Protein AF-A0AAN7BAQ5-F1 (afdb_monomer)

Secondary structure (DSSP, 8-state):
--HHHHHHHHHHHHHHHHHHHHTT-----HHHHTEE---SSHHHHHHTTEEEETTTTEEEEGGG--HHHHHHHHHSS---EESS--TTS-S-GGGBPPHHHHHHT--SEEEE-THHHHHHHHHHHHHHHHHHH-TT----TTTT-HHHHHHHHHHHHH-STT---EE-EEE-EESS--TTHHHHSEEEEETTEEEEGGG-

pLDDT: mean 82.86, std 16.16, range [43.41, 98.19]

Foldseek 3Di:
DPPVVVVVVVVVVVVVVVVVVVVPDDPCPCVNFQKQWQAQALVSNVVSCWFQQLLLQETDRPQQDDPVLSVVLPPPDDWWKFPDDDPVVPDDPVGTDDPVNSRSSHDFKIFTDQVSLLSSLVSLVVLVVCVVVPVSHFHFLCSVAVVNNVVNVCCVVPNRVPDTINGYKMAMGTPDPPPPSNFRRIFGNDPSDTDHPVND

Organism: NCBI:txid261697

InterPro domains:
  IPR053008 Phomopsin biosynthesis-associated protein [PTHR35896] (7-173)

Sequence (200 aa):
MGFTAIISFITASLIVYALTTATAKNPLSHARLGLEECGLSPGEARKNKCIFDPIIMGWVPGRCHDADLARDFMSRRNWTFHRTPDANMNSKTDHVMGIHDLLAGDWDFLYVEPQFYIHQCLYTWKKTWRAAVDAAVVVDGYLADEHHTNHCQMLISQGPEREKNLYMKYASCSWGKHGSAGRFGWYRVIKGERVYRLDV

Solvent-accessible surface area (backbone atoms only — not comparable to full-atom values): 11340 Å² total; per-residue (Å²): 131,67,69,70,56,53,53,53,54,52,51,52,52,51,50,51,52,50,54,59,58,65,68,73,70,69,77,80,51,54,81,82,52,48,52,41,55,19,72,74,44,58,68,44,13,50,74,54,49,23,41,73,39,83,63,79,35,26,33,27,25,48,78,36,51,58,65,67,60,48,51,52,62,58,67,76,51,92,82,68,41,22,73,53,89,59,94,70,82,75,80,66,77,91,40,51,55,49,70,69,58,56,70,57,54,80,62,66,55,35,23,55,60,48,67,53,59,49,51,34,40,52,48,50,52,51,51,52,53,43,34,75,79,32,86,83,45,44,75,28,14,48,72,56,10,58,68,52,50,52,50,37,52,47,32,70,75,73,50,43,89,84,64,61,71,50,54,43,35,33,20,21,29,57,77,52,80,66,89,49,14,67,63,68,7,33,30,32,66,56,97,78,36,82,43,34,70,83,78,108

Radius of gyration: 22.54 Å; Cα contacts (8 Å, |Δi|>4): 285; chains: 1; bounding box: 59×61×58 Å

Mean predicted aligned error: 10.69 Å

Structure (mmCIF, N/CA/C/O backbone):
data_AF-A0AAN7BAQ5-F1
#
_entry.id   AF-A0AAN7BAQ5-F1
#
loop_
_atom_site.group_PDB
_atom_site.id
_atom_site.type_symbol
_atom_site.label_atom_id
_atom_site.label_alt_id
_atom_site.label_comp_id
_atom_site.label_asym_id
_atom_site.label_entity_id
_atom_site.label_seq_id
_atom_site.pdbx_PDB_ins_code
_atom_site.Cartn_x
_atom_site.Cartn_y
_atom_site.Cartn_z
_atom_site.occupancy
_atom_site.B_iso_or_equiv
_atom_site.auth_seq_id
_atom_site.auth_comp_id
_atom_site.auth_asym_id
_atom_site.auth_atom_id
_atom_site.pdbx_PDB_model_num
ATOM 1 N N . MET A 1 1 ? -35.447 47.422 38.643 1.00 56.44 1 MET A N 1
ATOM 2 C CA . MET A 1 1 ? -35.701 45.983 38.393 1.00 56.44 1 MET A CA 1
ATOM 3 C C . MET A 1 1 ? -35.198 45.467 37.033 1.00 56.44 1 MET A C 1
ATOM 5 O O . MET A 1 1 ? -35.147 44.259 36.877 1.00 56.44 1 MET A O 1
ATOM 9 N N . GLY A 1 2 ? -34.778 46.307 36.068 1.00 54.56 2 GLY A N 1
ATOM 10 C CA . GLY A 1 2 ? -34.347 45.832 34.733 1.00 54.56 2 GLY A CA 1
ATOM 11 C C . GLY A 1 2 ? -32.874 45.410 34.580 1.00 54.56 2 GLY A C 1
ATOM 12 O O . GLY A 1 2 ? -32.568 44.578 33.735 1.00 54.56 2 GLY A O 1
ATOM 13 N N . PHE A 1 3 ? -31.953 45.930 35.400 1.00 54.06 3 PHE A N 1
ATOM 14 C CA . PHE A 1 3 ? -30.509 45.689 35.222 1.00 54.06 3 PHE A CA 1
ATOM 15 C C . PHE A 1 3 ? -30.044 44.286 35.645 1.00 54.06 3 PHE A C 1
ATOM 17 O O . PHE A 1 3 ? -29.149 43.722 35.023 1.00 54.06 3 PHE A O 1
ATOM 24 N N . THR A 1 4 ? -30.671 43.687 36.658 1.00 57.69 4 THR A N 1
ATOM 25 C CA . THR A 1 4 ? -30.318 42.342 37.146 1.00 57.69 4 THR A CA 1
ATOM 26 C C . THR A 1 4 ? -30.720 41.241 36.164 1.00 57.69 4 THR A C 1
ATOM 28 O O . THR A 1 4 ? -29.982 40.274 35.991 1.00 57.69 4 THR A O 1
ATOM 31 N N . ALA A 1 5 ? -31.845 41.410 35.463 1.00 57.38 5 ALA A N 1
ATOM 32 C CA . ALA A 1 5 ? -32.306 40.464 34.450 1.00 57.38 5 ALA A CA 1
ATOM 33 C C . ALA A 1 5 ? -31.371 40.431 33.227 1.00 57.38 5 ALA A C 1
ATOM 35 O O . ALA A 1 5 ? -31.006 39.355 32.763 1.00 57.38 5 ALA A O 1
ATOM 36 N N . ILE A 1 6 ? -30.915 41.597 32.751 1.00 60.78 6 ILE A N 1
ATOM 37 C CA . ILE A 1 6 ? -30.035 41.709 31.573 1.00 60.78 6 ILE A CA 1
ATOM 38 C C . ILE A 1 6 ? -28.672 41.051 31.830 1.00 60.78 6 ILE A C 1
ATOM 40 O O . ILE A 1 6 ? -28.177 40.309 30.982 1.00 60.78 6 ILE A O 1
ATOM 44 N N . ILE A 1 7 ? -28.094 41.248 33.021 1.00 62.84 7 ILE A N 1
ATOM 45 C CA . ILE A 1 7 ? -26.826 40.609 33.407 1.00 62.84 7 ILE A CA 1
ATOM 46 C C . ILE A 1 7 ? -26.971 39.080 33.418 1.00 62.84 7 ILE A C 1
ATOM 48 O O . ILE A 1 7 ? -26.079 38.383 32.942 1.00 62.84 7 ILE A O 1
ATOM 52 N N . SER A 1 8 ? -28.113 38.554 33.875 1.00 65.00 8 SER A N 1
ATOM 53 C CA . SER A 1 8 ? -28.361 37.108 33.909 1.00 65.00 8 SER A CA 1
ATOM 54 C C . SER A 1 8 ? -28.517 36.477 32.519 1.00 65.00 8 SER A C 1
ATOM 56 O O . SER A 1 8 ? -28.131 35.325 32.329 1.00 65.00 8 SER A O 1
ATOM 58 N N . PHE A 1 9 ? -29.061 37.203 31.538 1.00 64.50 9 PHE A N 1
ATOM 59 C CA . PHE A 1 9 ? -29.157 36.711 30.157 1.00 64.50 9 PHE A CA 1
ATOM 60 C C . PHE A 1 9 ? -27.800 36.712 29.443 1.00 64.50 9 PHE A C 1
ATOM 62 O O . PHE A 1 9 ? -27.507 35.794 28.672 1.00 64.50 9 PHE A O 1
ATOM 69 N N . ILE A 1 10 ? -26.950 37.705 2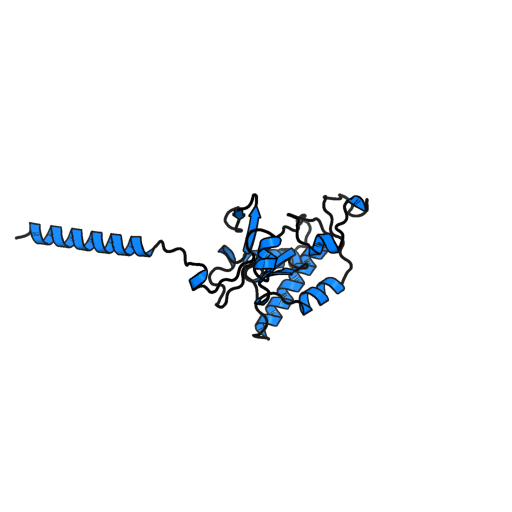9.720 1.00 70.31 10 ILE A N 1
ATOM 70 C CA . ILE A 1 10 ? -25.605 37.796 29.135 1.00 70.31 10 ILE A CA 1
ATOM 71 C C . ILE A 1 10 ? -24.702 36.691 29.693 1.00 70.31 10 ILE A C 1
ATOM 73 O O . ILE A 1 10 ? -24.013 36.022 28.923 1.00 70.31 10 ILE A O 1
ATOM 77 N N . THR A 1 11 ? -24.740 36.433 31.004 1.00 67.94 11 THR A N 1
ATOM 78 C CA . THR A 1 11 ? -23.951 35.349 31.609 1.00 67.94 11 THR A CA 1
ATOM 79 C C . THR A 1 11 ? -24.412 33.975 31.131 1.00 67.94 11 THR A C 1
ATOM 81 O O . THR A 1 11 ? -23.570 33.156 30.771 1.00 67.94 11 THR A O 1
ATOM 84 N N . ALA A 1 12 ? -25.723 33.733 31.020 1.00 68.94 12 ALA A N 1
ATOM 85 C CA . ALA A 1 12 ? -26.252 32.489 30.458 1.00 68.94 12 ALA A CA 1
ATOM 86 C C . ALA A 1 12 ? -25.813 32.276 28.996 1.00 68.94 12 ALA A C 1
ATOM 88 O O . ALA A 1 12 ? -25.393 31.180 28.630 1.00 68.94 12 ALA A O 1
ATOM 89 N N . SER A 1 13 ? -25.832 33.331 28.176 1.00 68.75 13 SER A N 1
ATOM 90 C CA . SER A 1 13 ? -25.423 33.261 26.765 1.00 68.75 13 SER A CA 1
ATOM 91 C C . SER A 1 13 ? -23.918 33.024 26.600 1.00 68.75 13 SER A C 1
ATOM 93 O O . SER A 1 13 ? -23.510 32.240 25.746 1.00 68.75 13 SER A O 1
ATOM 95 N N . LEU A 1 14 ? -23.088 33.640 27.449 1.00 68.12 14 LEU A N 1
ATOM 96 C CA . LEU A 1 14 ? -21.639 33.415 27.470 1.00 68.12 14 LEU A CA 1
ATOM 97 C C . LEU A 1 14 ? -21.280 32.004 27.951 1.00 68.12 14 LEU A C 1
ATOM 99 O O . LEU A 1 14 ? -20.361 31.399 27.407 1.00 68.12 14 LEU A O 1
ATOM 103 N N . ILE A 1 15 ? -22.021 31.452 28.917 1.00 67.75 15 ILE A N 1
ATOM 104 C CA . ILE A 1 15 ? -21.843 30.068 29.379 1.00 67.75 15 ILE A CA 1
ATOM 105 C C . ILE A 1 15 ? -22.234 29.081 28.274 1.00 67.75 15 ILE A C 1
ATOM 107 O O . ILE A 1 15 ? -21.484 28.146 28.006 1.00 67.75 15 ILE A O 1
ATOM 111 N N . VAL A 1 16 ? -23.353 29.305 27.577 1.00 65.19 16 VAL A N 1
ATOM 112 C CA . VAL A 1 16 ? -23.759 28.473 26.431 1.00 65.19 16 VAL A CA 1
ATOM 113 C C . VAL A 1 16 ? -22.736 28.568 25.295 1.00 65.19 16 VAL A C 1
ATOM 115 O O . VAL A 1 16 ? -22.355 27.538 24.751 1.00 65.19 16 VAL A O 1
ATOM 118 N N . TYR A 1 17 ? -22.224 29.763 24.982 1.00 68.25 17 TYR A N 1
ATOM 119 C CA . TYR A 1 17 ? -21.173 29.952 23.973 1.00 68.25 17 TYR A CA 1
ATOM 120 C C . TYR A 1 17 ? -19.840 29.289 24.368 1.00 68.25 17 TYR A C 1
ATOM 122 O O . TYR A 1 17 ? -19.162 28.675 23.542 1.00 68.25 17 TYR A O 1
ATOM 130 N N . ALA A 1 18 ? -19.461 29.349 25.646 1.00 63.41 18 ALA A N 1
ATOM 131 C CA . ALA A 1 18 ? -18.287 28.651 26.163 1.00 63.41 18 ALA A CA 1
ATOM 132 C C . ALA A 1 18 ? -18.466 27.123 26.111 1.00 63.41 18 ALA A C 1
ATOM 134 O O . ALA A 1 18 ? -17.534 26.409 25.754 1.00 63.41 18 ALA A O 1
ATOM 135 N N . LEU A 1 19 ? -19.668 26.607 26.388 1.00 59.25 19 LEU A N 1
ATOM 136 C CA . LEU A 1 19 ? -19.982 25.175 26.304 1.00 59.25 19 LEU A CA 1
ATOM 137 C C . LEU A 1 19 ? -20.035 24.667 24.850 1.00 59.25 19 LEU A C 1
ATOM 139 O O . LEU A 1 19 ? -19.563 23.562 24.569 1.00 59.25 19 LEU A O 1
ATOM 143 N N . THR A 1 20 ? -20.544 25.458 23.899 1.00 56.94 20 THR A N 1
ATOM 144 C CA . THR A 1 20 ? -20.553 25.094 22.468 1.00 56.94 20 THR A CA 1
ATOM 145 C C . THR A 1 20 ? -19.163 25.167 21.835 1.00 56.94 20 THR A C 1
ATOM 147 O O . THR A 1 20 ? -18.825 24.344 20.988 1.00 56.94 20 THR A O 1
ATOM 150 N N . THR A 1 21 ? -18.308 26.093 22.274 1.00 53.91 21 THR A N 1
ATOM 151 C CA . THR A 1 21 ? -16.915 26.176 21.799 1.00 53.91 21 THR A CA 1
ATOM 152 C C . THR A 1 21 ? -15.997 25.151 22.474 1.00 53.91 21 THR A C 1
ATOM 154 O O . THR A 1 21 ? -15.096 24.622 21.820 1.00 53.91 21 THR A O 1
ATOM 157 N N . ALA A 1 22 ? -16.257 24.786 23.736 1.00 55.84 22 ALA A N 1
ATOM 158 C CA . ALA A 1 22 ? -15.528 23.730 24.446 1.00 55.84 22 ALA A CA 1
ATOM 159 C C . ALA A 1 22 ? -15.836 22.315 23.919 1.00 55.84 22 ALA A C 1
ATOM 161 O O . ALA A 1 22 ? -15.011 21.413 24.052 1.00 55.84 22 ALA A O 1
ATOM 162 N N . THR A 1 23 ? -16.987 22.110 23.273 1.00 53.47 23 THR A N 1
ATOM 163 C CA . THR A 1 23 ? -17.365 20.819 22.666 1.00 53.47 23 THR A CA 1
ATOM 164 C C . THR A 1 23 ? -16.791 20.604 21.259 1.00 53.47 23 THR A C 1
ATOM 166 O O . THR A 1 23 ? -16.766 19.471 20.783 1.00 53.47 23 THR A O 1
ATOM 169 N N . ALA A 1 24 ? -16.239 21.639 20.615 1.00 56.31 24 ALA A N 1
ATOM 170 C CA . ALA A 1 24 ? -15.747 21.580 19.233 1.00 56.31 24 ALA A CA 1
ATOM 171 C C . ALA A 1 24 ? -14.250 21.223 19.074 1.00 56.31 24 ALA A C 1
ATOM 173 O O . ALA A 1 24 ? -13.723 21.278 17.964 1.00 56.31 24 ALA A O 1
ATOM 174 N N . LYS A 1 25 ? -13.534 20.859 20.149 1.00 49.19 25 LYS A N 1
ATOM 175 C CA . LYS A 1 25 ? -12.082 20.569 20.095 1.00 49.19 25 LYS A CA 1
ATOM 176 C C . LYS A 1 25 ? -11.650 19.309 20.845 1.00 49.19 25 LYS A C 1
ATOM 178 O O . LYS A 1 25 ? -10.581 19.285 21.443 1.00 49.19 25 LYS A O 1
ATOM 183 N N . ASN A 1 26 ? -12.438 18.239 20.783 1.00 46.16 26 ASN A N 1
ATOM 184 C CA . ASN A 1 26 ? -11.881 16.913 21.040 1.00 46.16 26 ASN A CA 1
ATOM 185 C C . ASN A 1 26 ? -11.496 16.286 19.698 1.00 46.16 26 ASN A C 1
ATOM 187 O O . ASN A 1 26 ? -12.394 15.816 18.993 1.00 46.16 26 ASN A O 1
ATOM 191 N N . PRO A 1 27 ? -10.204 16.266 19.308 1.00 49.91 27 PRO A N 1
ATOM 192 C CA . PRO A 1 27 ? -9.786 15.344 18.266 1.00 49.91 27 PRO A CA 1
ATOM 193 C C . PRO A 1 27 ? -10.201 13.953 18.747 1.00 49.91 27 PRO A C 1
ATOM 195 O O . PRO A 1 27 ? -9.826 13.535 19.843 1.00 49.91 27 PRO A O 1
ATOM 198 N N . LEU A 1 28 ? -11.075 13.288 17.988 1.00 53.03 28 LEU A N 1
ATOM 199 C CA . LEU A 1 28 ? -11.510 11.925 18.274 1.00 53.03 28 LEU A CA 1
ATOM 200 C C . LEU A 1 28 ? -10.256 11.088 18.538 1.00 53.03 28 LEU A C 1
ATOM 202 O O . LEU A 1 28 ? -9.437 10.901 17.641 1.00 53.03 28 LEU A O 1
ATOM 206 N N . SER A 1 29 ? -10.052 10.656 19.783 1.00 51.47 29 SER A N 1
ATOM 207 C CA . SER A 1 29 ? -8.859 9.890 20.120 1.00 51.47 29 SER A CA 1
ATOM 208 C C . SER A 1 29 ? -8.891 8.564 19.357 1.00 51.47 29 SER A C 1
ATOM 210 O O . SER A 1 29 ? -9.937 7.917 19.277 1.00 51.47 29 SER A O 1
ATOM 212 N N . HIS A 1 30 ? -7.746 8.141 18.816 1.00 52.72 30 HIS A N 1
ATOM 213 C CA . HIS A 1 30 ? -7.567 6.873 18.089 1.00 52.72 30 HIS A CA 1
ATOM 214 C C . HIS A 1 30 ? -8.158 5.666 18.856 1.00 52.72 30 HIS A C 1
ATOM 216 O O . HIS A 1 30 ? -8.710 4.743 18.258 1.00 52.72 30 HIS A O 1
ATOM 222 N N . ALA A 1 31 ? -8.145 5.732 20.194 1.00 49.50 31 ALA A N 1
ATOM 223 C CA . ALA A 1 31 ? -8.735 4.746 21.098 1.00 49.50 31 ALA A CA 1
ATOM 224 C C . ALA A 1 31 ? -10.273 4.643 21.023 1.00 49.50 31 ALA A C 1
ATOM 226 O O . ALA A 1 31 ? -10.813 3.558 21.212 1.00 49.50 31 ALA A O 1
ATOM 227 N N . ARG A 1 32 ? -10.997 5.735 20.732 1.00 49.50 32 ARG A N 1
ATOM 228 C CA . ARG A 1 32 ? -12.467 5.712 20.572 1.00 49.50 32 ARG A CA 1
ATOM 229 C C . ARG A 1 32 ? -12.921 5.177 19.213 1.00 49.50 32 ARG A C 1
ATOM 231 O O . ARG A 1 32 ? -14.070 4.768 19.095 1.00 49.50 32 ARG A O 1
ATOM 238 N N . LEU A 1 33 ? -12.044 5.181 18.208 1.00 57.53 33 LEU A N 1
ATOM 239 C CA . LEU A 1 33 ? -12.339 4.689 16.857 1.00 57.53 33 LEU A CA 1
ATOM 240 C C . LEU A 1 33 ? -11.935 3.224 16.645 1.00 57.53 33 LEU A C 1
ATOM 242 O O . LEU A 1 33 ? -12.259 2.659 15.603 1.00 57.53 33 LEU A O 1
ATOM 246 N N . GLY A 1 34 ? -11.232 2.607 17.604 1.00 67.06 34 GLY A N 1
ATOM 247 C CA . GLY A 1 34 ? -10.642 1.285 17.398 1.00 67.06 34 GLY A CA 1
ATOM 248 C C . GLY A 1 34 ? -9.725 1.292 16.171 1.00 67.06 34 GLY A C 1
ATOM 249 O O . GLY A 1 34 ? -9.885 0.472 15.271 1.00 67.06 34 GLY A O 1
ATOM 250 N N . LEU A 1 35 ? -8.835 2.281 16.079 1.00 81.69 35 LEU A N 1
ATOM 251 C CA . LEU A 1 35 ? -7.951 2.435 14.930 1.00 81.69 35 LEU A CA 1
ATOM 252 C C . LEU A 1 35 ? -6.607 1.758 15.208 1.00 81.69 35 LEU A C 1
ATOM 254 O O . LEU A 1 35 ? -5.884 2.160 16.118 1.00 81.69 35 LEU A O 1
ATOM 258 N N . GLU A 1 36 ? -6.280 0.726 14.435 1.00 91.12 36 GLU A N 1
ATOM 259 C CA . GLU A 1 36 ? -4.960 0.092 14.442 1.00 91.12 36 GLU A CA 1
ATOM 260 C C . GLU A 1 36 ? -4.025 0.816 13.472 1.00 91.12 36 GLU A C 1
ATOM 262 O O . GLU A 1 36 ? -4.434 1.171 12.365 1.00 91.12 36 GLU A O 1
ATOM 267 N N . GLU A 1 37 ? -2.766 1.005 13.865 1.00 92.56 37 GLU A N 1
ATOM 268 C CA . GLU A 1 37 ? -1.767 1.742 13.086 1.00 92.56 37 GLU A CA 1
ATOM 269 C C . GLU A 1 37 ? -0.378 1.104 13.176 1.00 92.56 37 GLU A C 1
ATOM 271 O O . GLU A 1 37 ? -0.024 0.444 14.157 1.00 92.56 37 GLU A O 1
ATOM 276 N N . CYS A 1 38 ? 0.450 1.386 12.173 1.00 95.81 38 CYS A N 1
ATOM 277 C CA . CYS A 1 38 ? 1.766 0.772 12.008 1.00 95.81 38 CYS A CA 1
ATOM 278 C C . CYS A 1 38 ? 2.941 1.607 12.537 1.00 95.81 38 CYS A C 1
ATOM 280 O O . CYS A 1 38 ? 4.090 1.249 12.313 1.00 95.81 38 CYS A O 1
ATOM 282 N N . GLY A 1 39 ? 2.681 2.703 13.254 1.00 95.19 39 GLY A N 1
ATOM 283 C CA . GLY A 1 39 ? 3.744 3.543 13.815 1.00 95.19 39 GLY A CA 1
ATOM 284 C C . GLY A 1 39 ? 4.481 4.372 12.759 1.00 95.19 39 GLY A C 1
ATOM 285 O O . GLY A 1 39 ? 3.913 4.705 11.719 1.00 95.19 39 GLY A O 1
ATOM 286 N N . LEU A 1 40 ? 5.717 4.763 13.056 1.00 96.12 40 LEU A N 1
ATOM 287 C CA . LEU A 1 40 ? 6.523 5.709 12.274 1.00 96.12 40 LEU A CA 1
ATOM 288 C C . LEU A 1 40 ? 7.747 5.072 11.609 1.00 96.12 40 LEU A C 1
ATOM 290 O O . LEU A 1 40 ? 8.535 5.764 10.974 1.00 96.12 40 LEU A O 1
ATOM 294 N N . SER A 1 41 ? 7.950 3.768 11.765 1.00 96.81 41 SER A N 1
ATOM 295 C CA . SER A 1 41 ? 9.088 3.075 11.165 1.00 96.81 41 SER A CA 1
ATOM 296 C C . SER A 1 41 ? 8.758 1.617 10.858 1.00 96.81 41 SER A C 1
ATOM 298 O O . SER A 1 41 ? 7.858 1.048 11.484 1.00 96.81 41 SER A O 1
ATOM 300 N N . PRO A 1 42 ? 9.532 0.952 9.982 1.00 97.19 42 PRO A N 1
ATOM 301 C CA . PRO A 1 42 ? 9.414 -0.489 9.766 1.00 97.19 42 PRO A CA 1
ATOM 302 C C . PRO A 1 42 ? 9.578 -1.305 11.058 1.00 97.19 42 PRO A C 1
ATOM 304 O O . PRO A 1 42 ? 8.987 -2.375 11.216 1.00 97.19 42 PRO A O 1
ATOM 307 N N . GLY A 1 43 ? 10.406 -0.837 11.997 1.00 97.81 43 GLY A N 1
ATOM 308 C CA . GLY A 1 43 ? 10.593 -1.483 13.299 1.00 97.81 43 GLY A CA 1
ATOM 309 C C . GLY A 1 43 ? 9.337 -1.404 14.169 1.00 97.81 43 GLY A C 1
ATOM 310 O O . GLY A 1 43 ? 8.892 -2.415 14.716 1.00 97.81 43 GLY A O 1
ATOM 311 N N . GLU A 1 44 ? 8.723 -0.221 14.247 1.00 97.81 44 GLU A N 1
ATOM 312 C CA . GLU A 1 44 ? 7.447 -0.031 14.944 1.00 97.81 44 GLU A CA 1
ATOM 313 C C . GLU A 1 44 ? 6.307 -0.800 14.277 1.00 97.81 44 GLU A C 1
ATOM 315 O O . GLU A 1 44 ? 5.516 -1.429 14.976 1.00 97.81 44 GLU A O 1
ATOM 320 N N . ALA A 1 45 ? 6.263 -0.835 12.945 1.00 97.88 45 ALA A N 1
ATOM 321 C CA . ALA A 1 45 ? 5.254 -1.572 12.197 1.00 97.88 45 ALA A CA 1
ATOM 322 C C . ALA A 1 45 ? 5.264 -3.059 12.562 1.00 97.88 45 ALA A C 1
ATOM 324 O O . ALA A 1 45 ? 4.225 -3.620 12.912 1.00 97.88 45 ALA A O 1
ATOM 325 N N . ARG A 1 46 ? 6.447 -3.687 12.593 1.00 97.50 46 ARG A N 1
ATOM 326 C CA . ARG A 1 46 ? 6.596 -5.081 13.043 1.00 97.50 46 ARG A CA 1
ATOM 327 C C . ARG A 1 46 ? 6.159 -5.264 14.495 1.00 97.50 46 ARG A C 1
ATOM 329 O O . ARG A 1 46 ? 5.430 -6.208 14.797 1.00 97.50 46 ARG A O 1
ATOM 336 N N . LYS A 1 47 ? 6.556 -4.353 15.392 1.00 97.81 47 LYS A N 1
ATOM 337 C CA . LYS A 1 47 ? 6.148 -4.378 16.809 1.00 97.81 47 LYS A CA 1
ATOM 338 C C . LYS A 1 47 ? 4.625 -4.283 16.967 1.00 97.81 47 LYS A C 1
ATOM 340 O O . LYS A 1 47 ? 4.057 -4.965 17.819 1.00 97.81 47 LYS A O 1
ATOM 345 N N . ASN A 1 48 ? 3.970 -3.505 16.110 1.00 96.50 48 ASN A N 1
ATOM 346 C CA . ASN A 1 48 ? 2.519 -3.329 16.068 1.00 96.50 48 ASN A CA 1
ATOM 347 C C . ASN A 1 48 ? 1.793 -4.424 15.267 1.00 96.50 48 ASN A C 1
ATOM 349 O O . ASN A 1 48 ? 0.594 -4.306 15.027 1.00 96.50 48 ASN A O 1
ATOM 353 N N . LYS A 1 49 ? 2.486 -5.509 14.888 1.00 96.94 49 LYS A N 1
ATOM 354 C CA . LYS A 1 49 ? 1.930 -6.639 14.121 1.00 96.94 49 LYS A CA 1
ATOM 355 C C . LYS A 1 49 ? 1.380 -6.228 12.751 1.00 96.94 49 LYS A C 1
ATOM 357 O O . LYS A 1 49 ? 0.432 -6.831 12.244 1.00 96.94 49 LYS A O 1
ATOM 362 N N . CYS A 1 50 ? 1.979 -5.208 12.149 1.00 97.81 50 CYS A N 1
ATOM 363 C CA . CYS A 1 50 ? 1.735 -4.880 10.759 1.00 97.81 50 CYS A CA 1
ATOM 364 C C . CYS A 1 50 ? 2.540 -5.779 9.827 1.00 97.81 50 CYS A C 1
ATOM 366 O O . CYS A 1 50 ? 3.653 -6.208 10.139 1.00 97.81 50 CYS A O 1
ATOM 368 N N . ILE A 1 51 ? 1.963 -6.021 8.657 1.00 97.81 51 ILE A N 1
ATOM 369 C CA . ILE A 1 51 ? 2.556 -6.768 7.560 1.00 97.81 51 ILE A CA 1
ATOM 370 C C . ILE A 1 51 ? 2.883 -5.783 6.443 1.00 97.81 51 ILE A C 1
ATOM 372 O O . ILE A 1 51 ? 2.091 -4.886 6.145 1.00 97.81 51 ILE A O 1
ATOM 376 N N . PHE A 1 52 ? 4.059 -5.937 5.843 1.00 97.81 52 PHE A N 1
ATOM 377 C CA . PHE A 1 52 ? 4.396 -5.215 4.629 1.00 97.81 52 PHE A CA 1
ATOM 378 C C . PHE A 1 52 ? 3.690 -5.875 3.439 1.00 97.81 52 PHE A C 1
ATOM 380 O O . PHE A 1 52 ? 3.904 -7.057 3.167 1.00 97.81 52 PHE A O 1
ATOM 387 N N . ASP A 1 53 ? 2.844 -5.117 2.747 1.00 97.31 53 ASP A N 1
ATOM 388 C CA . ASP A 1 53 ? 2.132 -5.556 1.550 1.00 97.31 53 ASP A CA 1
ATOM 389 C C . ASP A 1 53 ? 2.850 -4.997 0.304 1.00 97.31 53 ASP A C 1
ATOM 391 O O . ASP A 1 53 ? 2.814 -3.783 0.058 1.00 97.31 53 ASP A O 1
ATOM 395 N N . PRO A 1 54 ? 3.515 -5.860 -0.490 1.00 94.69 54 PRO A N 1
ATOM 396 C CA . PRO A 1 54 ? 4.298 -5.439 -1.644 1.00 94.69 54 PRO A CA 1
ATOM 397 C C . PRO A 1 54 ? 3.433 -5.013 -2.834 1.00 94.69 54 PRO A C 1
ATOM 399 O O . PRO A 1 54 ? 3.978 -4.498 -3.795 1.00 94.69 54 PRO A O 1
ATOM 402 N N . ILE A 1 55 ? 2.111 -5.198 -2.831 1.00 95.38 55 ILE A N 1
ATOM 403 C CA . ILE A 1 55 ? 1.281 -4.685 -3.928 1.00 95.38 55 ILE A CA 1
ATOM 404 C C . ILE A 1 55 ? 0.907 -3.228 -3.679 1.00 95.38 55 ILE A C 1
ATOM 406 O O . ILE A 1 55 ? 1.030 -2.400 -4.577 1.00 95.38 55 ILE A O 1
ATOM 410 N N . ILE A 1 56 ? 0.489 -2.887 -2.460 1.00 92.88 56 ILE A N 1
ATOM 411 C CA . ILE A 1 56 ? 0.154 -1.492 -2.118 1.00 92.88 56 ILE A CA 1
ATOM 412 C C . ILE A 1 56 ? 1.382 -0.663 -1.731 1.00 92.88 56 ILE A C 1
ATOM 414 O O . ILE A 1 56 ? 1.279 0.560 -1.581 1.00 92.88 56 ILE A O 1
ATOM 418 N N . MET A 1 57 ? 2.532 -1.322 -1.551 1.00 94.38 57 MET A N 1
ATOM 419 C CA . MET A 1 57 ? 3.797 -0.708 -1.158 1.00 94.38 57 MET A CA 1
ATOM 420 C C . MET A 1 57 ? 3.666 0.032 0.176 1.00 94.38 57 MET A C 1
ATOM 422 O O . MET A 1 57 ? 3.851 1.250 0.262 1.00 94.38 57 MET A O 1
ATOM 426 N N . GLY A 1 58 ? 3.272 -0.708 1.217 1.00 96.25 58 GLY A N 1
ATOM 427 C CA . GLY A 1 58 ? 3.032 -0.131 2.535 1.00 96.25 58 GLY A CA 1
ATOM 428 C C . GLY A 1 58 ? 2.845 -1.133 3.671 1.00 96.25 58 GLY A C 1
ATOM 429 O O . GLY A 1 58 ? 2.604 -2.321 3.460 1.00 96.25 58 GLY A O 1
ATOM 430 N N . TRP A 1 59 ? 2.946 -0.620 4.895 1.00 98.00 59 TRP A N 1
ATOM 431 C CA . TRP A 1 59 ? 2.678 -1.339 6.135 1.00 98.00 59 TRP A CA 1
ATOM 432 C C . TRP A 1 59 ? 1.186 -1.291 6.471 1.00 98.00 59 TRP A C 1
ATOM 434 O O . TRP A 1 59 ? 0.596 -0.210 6.549 1.00 98.00 59 TRP A O 1
ATOM 444 N N . VAL A 1 60 ? 0.588 -2.464 6.693 1.00 97.00 60 VAL A N 1
ATOM 445 C CA . VAL A 1 60 ? -0.846 -2.640 6.973 1.00 97.00 60 VAL A CA 1
ATOM 446 C C . VAL A 1 60 ? -1.026 -3.432 8.264 1.00 97.00 60 VAL A C 1
ATOM 448 O O . VAL A 1 60 ? -0.362 -4.459 8.423 1.00 97.00 60 VAL A O 1
ATOM 451 N N . PRO A 1 61 ? -1.931 -3.039 9.179 1.00 96.62 61 PRO A N 1
ATOM 452 C CA . PRO A 1 61 ? -2.270 -3.870 10.330 1.00 96.62 61 PRO A CA 1
ATOM 453 C C . PRO A 1 61 ? -2.727 -5.257 9.878 1.00 96.62 61 PRO A C 1
ATOM 455 O O . PRO A 1 61 ? -3.519 -5.369 8.940 1.00 96.62 61 PRO A O 1
ATOM 458 N N . GLY A 1 62 ? -2.244 -6.315 10.538 1.00 96.62 62 GLY A N 1
ATOM 459 C CA . GLY A 1 62 ? -2.441 -7.694 10.078 1.00 96.62 62 GLY A CA 1
ATOM 460 C C . GLY A 1 62 ? -3.902 -8.072 9.812 1.00 96.62 62 GLY A C 1
ATOM 461 O O . GLY A 1 62 ? -4.170 -8.801 8.863 1.00 96.62 62 GLY A O 1
ATOM 462 N N . ARG A 1 63 ? -4.858 -7.512 10.568 1.00 94.69 63 ARG A N 1
ATOM 463 C CA . ARG A 1 63 ? -6.299 -7.725 10.351 1.00 94.69 63 ARG A CA 1
ATOM 464 C C . ARG A 1 63 ? -6.792 -7.256 8.978 1.00 94.69 63 ARG A C 1
ATOM 466 O O . ARG A 1 63 ? -7.704 -7.859 8.427 1.00 94.69 63 ARG A O 1
ATOM 473 N N . CYS A 1 64 ? -6.217 -6.185 8.440 1.00 94.56 64 CYS A N 1
ATOM 474 C CA . CYS A 1 64 ? -6.584 -5.648 7.132 1.00 94.56 64 CYS A CA 1
ATOM 475 C C . CYS A 1 64 ? -5.702 -6.187 5.992 1.00 94.56 64 CYS A C 1
ATOM 477 O O . CYS A 1 64 ? -5.915 -5.812 4.839 1.00 94.56 64 CYS A O 1
ATOM 479 N N . HIS A 1 65 ? -4.693 -7.020 6.260 1.00 97.19 65 HIS A N 1
ATOM 480 C CA . HIS A 1 65 ? -3.832 -7.562 5.209 1.00 97.19 65 HIS A CA 1
ATOM 481 C C . HIS A 1 65 ? -4.438 -8.835 4.596 1.00 97.19 65 HIS A C 1
ATOM 483 O O . HIS A 1 65 ? -4.740 -9.790 5.305 1.00 97.19 65 HIS A O 1
ATOM 489 N N . ASP A 1 66 ? -4.581 -8.867 3.267 1.00 97.62 66 ASP A N 1
ATOM 490 C CA . ASP A 1 66 ? -5.066 -10.040 2.528 1.00 97.62 66 ASP A CA 1
ATOM 491 C C . ASP A 1 66 ? -3.873 -10.784 1.912 1.00 97.62 66 ASP A C 1
ATOM 493 O O . ASP A 1 66 ? -3.483 -10.548 0.767 1.00 97.62 66 ASP A O 1
ATOM 497 N N . ALA A 1 67 ? -3.253 -11.656 2.711 1.00 96.31 67 ALA A N 1
ATOM 498 C CA . ALA A 1 67 ? -2.014 -12.339 2.338 1.00 96.31 67 ALA A CA 1
ATOM 499 C C . ALA A 1 67 ? -2.170 -13.242 1.103 1.00 96.31 67 ALA A C 1
ATOM 501 O O . ALA A 1 67 ? -1.242 -13.356 0.299 1.00 96.31 67 ALA A O 1
ATOM 502 N N . ASP A 1 68 ? -3.333 -13.878 0.938 1.00 97.19 68 ASP A N 1
ATOM 503 C CA . ASP A 1 68 ? -3.610 -14.738 -0.213 1.00 97.19 68 ASP A CA 1
ATOM 504 C C . ASP A 1 68 ? -3.723 -13.923 -1.494 1.00 97.19 68 ASP A C 1
ATOM 506 O O . ASP A 1 68 ? -3.114 -14.278 -2.505 1.00 97.19 68 ASP A O 1
ATOM 510 N N . LEU A 1 69 ? -4.444 -12.800 -1.443 1.00 98.19 69 LEU A N 1
ATOM 511 C CA . LEU A 1 69 ? -4.571 -11.912 -2.589 1.00 98.19 69 LEU A CA 1
ATOM 512 C C . LEU A 1 69 ? -3.232 -11.258 -2.949 1.00 98.19 69 LEU A C 1
ATOM 514 O O . LEU A 1 69 ? -2.895 -11.178 -4.130 1.00 98.19 69 LEU A O 1
ATOM 518 N N . ALA A 1 70 ? -2.461 -10.810 -1.953 1.00 97.06 70 ALA A N 1
ATOM 519 C CA . ALA A 1 70 ? -1.161 -10.185 -2.185 1.00 97.06 70 ALA A CA 1
ATOM 520 C C . ALA A 1 70 ? -0.187 -11.176 -2.839 1.00 97.06 70 ALA A C 1
ATOM 522 O O . ALA A 1 70 ? 0.477 -10.842 -3.821 1.00 97.06 70 ALA A O 1
ATOM 523 N N . ARG A 1 71 ? -0.156 -12.423 -2.351 1.00 96.75 71 ARG A N 1
ATOM 524 C CA . ARG A 1 71 ? 0.643 -13.509 -2.932 1.00 96.75 71 ARG A CA 1
ATOM 525 C C . ARG A 1 71 ? 0.220 -13.839 -4.363 1.00 96.75 71 ARG A C 1
ATOM 527 O O . ARG A 1 71 ? 1.091 -13.938 -5.225 1.00 96.75 71 ARG A O 1
ATOM 534 N N . ASP A 1 72 ? -1.080 -13.978 -4.624 1.00 97.88 72 ASP A N 1
ATOM 535 C CA . ASP A 1 72 ? -1.601 -14.218 -5.976 1.00 97.88 72 ASP A CA 1
ATOM 536 C C . ASP A 1 72 ? -1.142 -13.111 -6.933 1.00 97.88 72 ASP A C 1
ATOM 538 O O . ASP A 1 72 ? -0.468 -13.378 -7.928 1.00 97.88 72 ASP A O 1
ATOM 542 N N . PHE A 1 73 ? -1.404 -11.849 -6.592 1.00 97.69 73 PHE A N 1
ATOM 543 C CA . PHE A 1 73 ? -1.042 -10.721 -7.445 1.00 97.69 73 PHE A CA 1
ATOM 544 C C . PHE A 1 73 ? 0.469 -10.589 -7.656 1.00 97.69 73 PHE A C 1
ATOM 546 O O . PHE A 1 73 ? 0.888 -10.308 -8.780 1.00 97.69 73 PHE A O 1
ATOM 553 N N . MET A 1 74 ? 1.295 -10.824 -6.635 1.00 95.19 74 MET A N 1
ATOM 554 C CA . MET A 1 74 ? 2.754 -10.803 -6.799 1.00 95.19 74 MET A CA 1
ATOM 555 C C . MET A 1 74 ? 3.266 -11.924 -7.709 1.00 95.19 74 MET A C 1
ATOM 557 O O . MET A 1 74 ? 4.298 -11.751 -8.345 1.00 95.19 74 MET A O 1
ATOM 561 N N . SER A 1 75 ? 2.556 -13.052 -7.803 1.00 96.00 75 SER A N 1
ATOM 562 C CA . SER A 1 75 ? 2.966 -14.197 -8.628 1.00 96.00 75 SER A CA 1
ATOM 563 C C . SER A 1 75 ? 2.583 -14.091 -10.108 1.00 96.00 75 SER A C 1
ATOM 565 O O . SER A 1 75 ? 3.132 -14.809 -10.939 1.00 96.00 75 SER A O 1
ATOM 567 N N . ARG A 1 76 ? 1.663 -13.184 -10.466 1.00 96.06 76 ARG A N 1
ATOM 568 C CA . ARG A 1 76 ? 1.169 -13.030 -11.848 1.00 96.06 76 ARG A CA 1
ATOM 569 C C . ARG A 1 76 ? 2.226 -12.510 -12.823 1.00 96.06 76 ARG A C 1
ATOM 571 O O . ARG A 1 76 ? 2.085 -12.712 -14.027 1.00 96.06 76 ARG A O 1
ATOM 578 N N . ARG A 1 77 ? 3.251 -11.809 -12.328 1.00 93.44 77 ARG A N 1
ATOM 579 C CA . ARG A 1 77 ? 4.341 -11.260 -13.141 1.00 93.44 77 ARG A CA 1
ATOM 580 C C . ARG A 1 77 ? 5.599 -11.052 -12.304 1.00 93.44 77 ARG A C 1
ATOM 582 O O . ARG A 1 77 ? 5.518 -10.692 -11.135 1.00 93.44 77 ARG A O 1
ATOM 589 N N . ASN A 1 78 ? 6.761 -11.204 -12.935 1.00 91.50 78 ASN A N 1
ATOM 590 C CA . ASN A 1 78 ? 8.041 -10.843 -12.336 1.00 91.50 78 ASN A CA 1
ATOM 591 C C . ASN A 1 78 ? 8.244 -9.326 -12.412 1.00 91.50 78 ASN A C 1
ATOM 593 O O . ASN A 1 78 ? 8.603 -8.797 -13.463 1.00 91.50 78 ASN A O 1
ATOM 597 N N . TRP A 1 79 ? 8.006 -8.642 -11.297 1.00 91.25 79 TRP A N 1
ATOM 598 C CA . TRP A 1 79 ? 8.233 -7.206 -11.165 1.00 91.25 79 TRP A CA 1
ATOM 599 C C . TRP A 1 79 ? 9.675 -6.914 -10.763 1.00 91.25 79 TRP A C 1
ATOM 601 O O . TRP A 1 79 ? 10.252 -7.612 -9.930 1.00 91.25 79 TRP A O 1
ATOM 611 N N . THR A 1 80 ? 10.245 -5.858 -11.337 1.00 90.38 80 THR A N 1
ATOM 612 C CA . THR A 1 80 ? 11.553 -5.329 -10.940 1.00 90.38 80 THR A CA 1
ATOM 613 C C . THR A 1 80 ? 11.356 -3.934 -10.373 1.00 90.38 80 THR A C 1
ATOM 615 O O . THR A 1 80 ? 10.713 -3.090 -10.996 1.00 90.38 80 THR A O 1
ATOM 618 N N . PHE A 1 81 ? 11.890 -3.707 -9.176 1.00 90.94 81 PHE A N 1
ATOM 619 C CA . PHE A 1 81 ? 11.856 -2.409 -8.512 1.00 90.94 81 PHE A CA 1
ATOM 620 C C . PHE A 1 81 ? 13.263 -1.826 -8.490 1.00 90.94 81 PHE A C 1
ATOM 622 O O . PHE A 1 81 ? 14.236 -2.565 -8.341 1.00 90.94 81 PHE A O 1
ATOM 629 N N . HIS A 1 82 ? 13.380 -0.510 -8.619 1.00 88.88 82 HIS A N 1
ATOM 630 C CA . HIS A 1 82 ? 14.666 0.176 -8.691 1.00 88.88 82 HIS A CA 1
ATOM 631 C C . HIS A 1 82 ? 14.767 1.258 -7.617 1.00 88.88 82 HIS A C 1
ATOM 633 O O . HIS A 1 82 ? 13.784 1.924 -7.294 1.00 88.88 82 HIS A O 1
ATOM 639 N N . ARG A 1 83 ? 15.973 1.453 -7.073 1.00 88.06 83 ARG A N 1
ATOM 640 C CA . ARG A 1 83 ? 16.270 2.526 -6.103 1.00 88.06 83 ARG A CA 1
ATOM 641 C C . ARG A 1 83 ? 16.469 3.892 -6.768 1.00 88.06 83 ARG A C 1
ATOM 643 O O . ARG A 1 83 ? 16.369 4.919 -6.107 1.00 88.06 83 ARG A O 1
ATOM 650 N N . THR A 1 84 ? 16.780 3.910 -8.060 1.00 80.56 84 THR A N 1
ATOM 651 C CA . THR A 1 84 ? 17.049 5.119 -8.847 1.00 80.56 84 THR A CA 1
ATOM 652 C C . THR A 1 84 ? 16.163 5.151 -10.094 1.00 80.56 84 THR A C 1
ATOM 654 O O . THR A 1 84 ? 15.750 4.090 -10.573 1.00 80.56 84 THR A O 1
ATOM 657 N N . PRO A 1 85 ? 15.860 6.347 -10.631 1.00 73.12 85 PRO A N 1
ATOM 658 C CA . PRO A 1 85 ? 15.147 6.461 -11.892 1.00 73.12 85 PRO A CA 1
ATOM 659 C C . PRO A 1 85 ? 16.086 6.018 -13.016 1.00 73.12 85 PRO A C 1
ATOM 661 O O . PRO A 1 85 ? 16.961 6.777 -13.427 1.00 73.12 85 PRO A O 1
ATOM 664 N N . ASP A 1 86 ? 15.938 4.791 -13.509 1.00 63.19 86 ASP A N 1
ATOM 665 C CA . ASP A 1 86 ? 16.592 4.393 -14.755 1.00 63.19 86 ASP A CA 1
ATOM 666 C C . ASP A 1 86 ? 15.726 4.877 -15.924 1.00 63.19 86 ASP A C 1
ATOM 668 O O . ASP A 1 86 ? 14.583 4.448 -16.082 1.00 63.19 86 ASP A O 1
ATOM 672 N N . ALA A 1 87 ? 16.274 5.779 -16.743 1.00 52.16 87 ALA A N 1
ATOM 673 C CA . ALA A 1 87 ? 15.611 6.304 -17.935 1.00 52.16 87 ALA A CA 1
ATOM 674 C C . ALA A 1 87 ? 15.251 5.205 -18.948 1.00 52.16 87 ALA A C 1
ATOM 676 O O . ALA A 1 87 ? 14.395 5.433 -19.798 1.00 52.16 87 ALA A O 1
ATOM 677 N N . ASN A 1 88 ? 15.877 4.027 -18.850 1.00 54.06 88 ASN A N 1
ATOM 678 C CA . ASN A 1 88 ? 15.632 2.919 -19.759 1.00 54.06 88 ASN A CA 1
ATOM 679 C C . ASN A 1 88 ? 15.117 1.644 -19.082 1.00 54.06 88 ASN A C 1
ATOM 681 O O . ASN A 1 88 ? 14.851 0.712 -19.822 1.00 54.06 88 ASN A O 1
ATOM 685 N N . MET A 1 89 ? 14.989 1.559 -17.746 1.00 55.78 89 MET A N 1
ATOM 686 C CA . MET A 1 89 ? 14.645 0.323 -16.988 1.00 55.78 89 MET A CA 1
ATOM 687 C C . MET A 1 89 ? 15.436 -0.945 -17.385 1.00 55.78 89 MET A C 1
ATOM 689 O O . MET A 1 89 ? 15.103 -2.057 -16.977 1.00 55.78 89 MET A O 1
ATOM 693 N N . ASN A 1 90 ? 16.511 -0.776 -18.156 1.00 51.56 90 ASN A N 1
ATOM 694 C CA . ASN A 1 90 ? 17.199 -1.827 -18.896 1.00 51.56 90 ASN A CA 1
ATOM 695 C C . ASN A 1 90 ? 18.683 -1.915 -18.510 1.00 51.56 90 ASN A C 1
ATOM 697 O O . ASN A 1 90 ? 19.418 -2.652 -19.169 1.00 51.56 90 ASN A O 1
ATOM 701 N N . SER A 1 91 ? 19.189 -1.166 -17.517 1.00 48.59 91 SER A N 1
ATOM 702 C CA . SER A 1 91 ? 20.636 -1.169 -17.270 1.00 48.59 91 SER A CA 1
ATOM 703 C C . SER A 1 91 ? 21.072 -0.968 -15.815 1.00 48.59 91 SER A C 1
ATOM 705 O O . SER A 1 91 ? 20.748 0.016 -15.159 1.00 48.59 91 SER A O 1
ATOM 707 N N . LYS A 1 92 ? 21.955 -1.891 -15.404 1.00 53.78 92 LYS A N 1
ATOM 708 C CA . LYS A 1 92 ? 22.727 -2.020 -14.153 1.00 53.78 92 LYS A CA 1
ATOM 709 C C . LYS A 1 92 ? 21.991 -2.668 -12.972 1.00 53.78 92 LYS A C 1
ATOM 711 O O . LYS A 1 92 ? 21.171 -2.065 -12.285 1.00 53.78 92 LYS A O 1
ATOM 716 N N . THR A 1 93 ? 22.397 -3.909 -12.696 1.00 56.62 93 THR A N 1
ATOM 717 C CA . THR A 1 93 ? 22.029 -4.741 -11.536 1.00 56.62 93 THR A CA 1
ATOM 718 C C . THR A 1 93 ? 22.165 -4.026 -10.192 1.00 56.62 93 THR A C 1
ATOM 720 O O . THR A 1 93 ? 21.380 -4.295 -9.289 1.00 56.62 93 THR A O 1
ATOM 723 N N . ASP A 1 94 ? 23.092 -3.074 -10.068 1.00 56.81 94 ASP A N 1
ATOM 724 C CA . ASP A 1 94 ? 23.399 -2.380 -8.807 1.00 56.81 94 ASP A CA 1
ATOM 725 C C . ASP A 1 94 ? 22.266 -1.457 -8.318 1.00 56.81 94 ASP A C 1
ATOM 727 O O . ASP A 1 94 ? 22.250 -1.032 -7.162 1.00 56.81 94 ASP A O 1
ATOM 731 N N . HIS A 1 95 ? 21.294 -1.149 -9.180 1.00 74.94 95 HIS A N 1
ATOM 732 C CA . HIS A 1 95 ? 20.144 -0.309 -8.838 1.00 74.94 95 HIS A CA 1
ATOM 733 C C . HIS A 1 95 ? 18.852 -1.099 -8.616 1.00 74.94 95 HIS A C 1
ATOM 735 O O . HIS A 1 95 ? 17.858 -0.518 -8.171 1.00 74.94 95 HIS A O 1
ATOM 741 N N . VAL A 1 96 ? 18.867 -2.408 -8.882 1.00 87.12 96 VAL A N 1
ATOM 742 C CA . VAL A 1 96 ? 17.717 -3.290 -8.674 1.00 87.12 96 VAL A CA 1
ATOM 743 C C . VAL A 1 96 ? 17.539 -3.569 -7.182 1.00 87.12 96 VAL A C 1
ATOM 745 O O . VAL A 1 96 ? 18.484 -3.844 -6.442 1.00 87.12 96 VAL A O 1
ATOM 748 N N . MET A 1 97 ? 16.298 -3.481 -6.724 1.00 89.94 97 MET A N 1
ATOM 749 C CA . MET A 1 97 ? 15.887 -3.842 -5.379 1.00 89.94 97 MET A CA 1
ATOM 750 C C . MET A 1 97 ? 15.831 -5.366 -5.255 1.00 89.94 97 MET A C 1
ATOM 752 O O . MET A 1 97 ? 15.017 -6.022 -5.905 1.00 89.94 97 MET A O 1
ATOM 756 N N . GLY A 1 98 ? 16.675 -5.934 -4.392 1.00 91.56 98 GLY A N 1
ATOM 757 C CA . GLY A 1 98 ? 16.583 -7.346 -4.037 1.00 91.56 98 GLY A CA 1
ATOM 758 C C . GLY A 1 98 ? 15.286 -7.640 -3.280 1.00 91.56 98 GLY A C 1
ATOM 759 O O . GLY A 1 98 ? 14.797 -6.802 -2.525 1.00 91.56 98 GLY A O 1
ATOM 760 N N . ILE A 1 99 ? 14.738 -8.847 -3.438 1.00 90.81 99 ILE A N 1
ATOM 761 C CA . ILE A 1 99 ? 13.467 -9.229 -2.800 1.00 90.81 99 ILE A CA 1
ATOM 762 C C . ILE A 1 99 ? 13.509 -9.110 -1.268 1.00 90.81 99 ILE A C 1
ATOM 764 O O . ILE A 1 99 ? 12.533 -8.680 -0.660 1.00 90.81 99 ILE A O 1
ATOM 768 N N . HIS A 1 100 ? 14.644 -9.430 -0.639 1.00 94.12 100 HIS A N 1
ATOM 769 C CA . HIS A 1 100 ? 14.809 -9.281 0.809 1.00 94.12 100 HIS A CA 1
ATOM 770 C C . HIS A 1 100 ? 14.742 -7.814 1.250 1.00 94.12 100 HIS A C 1
ATOM 772 O O . HIS A 1 100 ? 14.051 -7.517 2.220 1.00 94.12 100 HIS A O 1
ATOM 778 N N . ASP A 1 101 ? 15.381 -6.903 0.513 1.00 93.94 101 ASP A N 1
ATOM 779 C CA . ASP A 1 101 ? 15.353 -5.463 0.802 1.00 93.94 101 ASP A CA 1
ATOM 780 C C . ASP A 1 101 ? 13.966 -4.864 0.540 1.00 93.94 101 ASP A C 1
ATOM 782 O O . ASP A 1 101 ? 13.475 -4.052 1.326 1.00 93.94 101 ASP A O 1
ATOM 786 N N . LEU A 1 102 ? 13.300 -5.311 -0.533 1.00 93.69 102 LEU A N 1
ATOM 787 C CA . LEU A 1 102 ? 11.930 -4.911 -0.846 1.00 93.69 102 LEU A CA 1
ATOM 788 C C . LEU A 1 102 ? 11.006 -5.233 0.330 1.00 93.69 102 LEU A C 1
ATOM 790 O O . LEU A 1 102 ? 10.322 -4.347 0.838 1.00 93.69 102 LEU A O 1
ATOM 794 N N . LEU A 1 103 ? 11.022 -6.496 0.769 1.00 94.38 103 LEU A N 1
ATOM 795 C CA . LEU A 1 103 ? 10.166 -7.010 1.838 1.00 94.38 103 LEU A CA 1
ATOM 796 C C . LEU A 1 103 ? 10.594 -6.539 3.233 1.00 94.38 103 LEU A C 1
ATOM 798 O O . LEU A 1 103 ? 9.786 -6.564 4.162 1.00 94.38 103 LEU A O 1
ATOM 802 N N . ALA A 1 104 ? 11.839 -6.084 3.398 1.00 95.31 104 ALA A N 1
ATOM 803 C CA . ALA A 1 104 ? 12.257 -5.390 4.608 1.00 95.31 104 ALA A CA 1
ATOM 804 C C . ALA A 1 104 ? 11.517 -4.053 4.778 1.00 95.31 104 ALA A C 1
ATOM 806 O O . ALA A 1 104 ? 11.376 -3.592 5.914 1.00 95.31 104 ALA A O 1
ATOM 807 N N . GLY A 1 105 ? 11.026 -3.459 3.683 1.00 94.62 105 GLY A N 1
ATOM 808 C CA . GLY A 1 105 ? 10.225 -2.237 3.708 1.00 94.62 105 GLY A CA 1
ATOM 809 C C . GLY A 1 105 ? 10.956 -1.046 4.328 1.00 94.62 105 GLY A C 1
ATOM 810 O O . GLY A 1 105 ? 10.305 -0.178 4.901 1.00 94.62 105 GLY A O 1
ATOM 811 N N . ASP A 1 106 ? 12.292 -1.045 4.281 1.00 94.31 106 ASP A N 1
ATOM 812 C CA . ASP A 1 106 ? 13.163 -0.006 4.841 1.00 94.31 106 ASP A CA 1
ATOM 813 C C . ASP A 1 106 ? 13.697 0.901 3.725 1.00 94.31 106 ASP A C 1
ATOM 815 O O . ASP A 1 106 ? 14.871 0.888 3.358 1.00 94.31 106 ASP A O 1
ATOM 819 N N . TRP A 1 107 ? 12.763 1.603 3.087 1.00 92.94 107 TRP A N 1
ATOM 820 C CA . TRP A 1 107 ? 12.995 2.514 1.971 1.00 92.94 107 TRP A CA 1
ATOM 821 C C . TRP A 1 107 ? 11.828 3.505 1.870 1.00 92.94 107 TRP A C 1
ATOM 823 O O . TRP A 1 107 ? 10.701 3.192 2.257 1.00 92.94 107 TRP A O 1
ATOM 833 N N . ASP A 1 108 ? 12.083 4.699 1.331 1.00 90.19 108 ASP A N 1
ATOM 834 C CA . ASP A 1 108 ? 11.069 5.764 1.249 1.00 90.19 108 ASP A CA 1
ATOM 835 C C . ASP A 1 108 ? 10.246 5.709 -0.040 1.00 90.19 108 ASP A C 1
ATOM 837 O O . ASP A 1 108 ? 9.034 5.957 -0.038 1.00 90.19 108 ASP A O 1
ATOM 841 N N . PHE A 1 109 ? 10.910 5.419 -1.159 1.00 91.38 109 PHE A N 1
ATOM 842 C CA . PHE A 1 109 ? 10.274 5.235 -2.453 1.00 91.38 109 PHE A CA 1
ATOM 843 C C . PHE A 1 109 ? 11.103 4.346 -3.375 1.00 91.38 109 PHE A C 1
ATOM 845 O O . PHE A 1 109 ? 12.316 4.221 -3.215 1.00 91.38 109 PHE A O 1
ATOM 852 N N . LEU A 1 110 ? 10.429 3.764 -4.361 1.00 92.25 110 LEU A N 1
ATOM 853 C CA . LEU A 1 110 ? 11.024 2.959 -5.422 1.00 92.25 110 LEU A CA 1
ATOM 854 C C . LEU A 1 110 ? 10.467 3.369 -6.785 1.00 92.25 110 LEU A C 1
ATOM 856 O O . LEU A 1 110 ? 9.415 3.999 -6.882 1.00 92.25 110 LEU A O 1
ATOM 860 N N . TYR A 1 111 ? 11.167 2.963 -7.835 1.00 89.25 111 TYR A N 1
ATOM 861 C CA . TYR A 1 111 ? 10.732 3.083 -9.221 1.00 89.25 111 TYR A CA 1
ATOM 862 C C . TYR A 1 111 ? 10.308 1.714 -9.741 1.00 89.25 111 TYR A C 1
ATOM 864 O O . TYR A 1 111 ? 10.927 0.699 -9.415 1.00 89.25 111 TYR A O 1
ATOM 872 N N . VAL A 1 112 ? 9.265 1.685 -10.562 1.00 88.31 112 VAL A N 1
ATOM 873 C CA . VAL A 1 112 ? 8.725 0.463 -11.163 1.00 88.31 112 VAL A CA 1
ATOM 874 C C . VAL A 1 112 ? 8.184 0.773 -12.547 1.00 88.31 112 VAL A C 1
ATOM 876 O O . VAL A 1 112 ? 7.839 1.918 -12.841 1.00 88.31 112 VAL A O 1
ATOM 879 N N . GLU A 1 113 ? 8.089 -0.244 -13.396 1.00 86.75 113 GLU A N 1
ATOM 880 C CA . GLU A 1 113 ? 7.446 -0.095 -14.694 1.00 86.75 113 GLU A CA 1
ATOM 881 C C . GLU A 1 113 ? 5.983 0.378 -14.569 1.00 86.75 113 GLU A C 1
ATOM 883 O O . GLU A 1 113 ? 5.270 -0.043 -13.650 1.00 86.75 113 GLU A O 1
ATOM 888 N N . PRO A 1 114 ? 5.484 1.196 -15.515 1.00 88.38 114 PRO A N 1
ATOM 889 C CA . PRO A 1 114 ? 4.164 1.814 -15.392 1.00 88.38 114 PRO A CA 1
ATOM 890 C C . PRO A 1 114 ? 3.007 0.811 -15.212 1.00 88.38 114 PRO A C 1
ATOM 892 O O . PRO A 1 114 ? 2.012 1.098 -14.547 1.00 88.38 114 PRO A O 1
ATOM 895 N N . GLN A 1 115 ? 3.145 -0.403 -15.751 1.00 90.12 115 GLN A N 1
ATOM 896 C CA . GLN A 1 115 ? 2.140 -1.465 -15.635 1.00 90.12 115 GLN A CA 1
ATOM 897 C C . GLN A 1 115 ? 1.883 -1.913 -14.188 1.00 90.12 115 GLN A C 1
ATOM 899 O O . GLN A 1 115 ? 0.796 -2.407 -13.884 1.00 90.12 115 GLN A O 1
ATOM 904 N N . PHE A 1 116 ? 2.840 -1.719 -13.277 1.00 93.06 116 PHE A N 1
ATOM 905 C CA . PHE A 1 116 ? 2.650 -2.067 -11.872 1.00 93.06 116 PHE A CA 1
ATOM 906 C C . PHE A 1 116 ? 1.572 -1.205 -11.202 1.00 93.06 116 PHE A C 1
ATOM 908 O O . PHE A 1 116 ? 0.815 -1.706 -10.375 1.00 93.06 116 PHE A O 1
ATOM 915 N N . TYR A 1 117 ? 1.427 0.064 -11.592 1.00 93.44 117 TYR A N 1
ATOM 916 C CA . TYR A 1 117 ? 0.397 0.944 -11.030 1.00 93.44 117 TYR A CA 1
ATOM 917 C C . TYR A 1 117 ? -1.018 0.465 -11.381 1.00 93.44 117 TYR A C 1
ATOM 919 O O . TYR A 1 117 ? -1.902 0.436 -10.525 1.00 93.44 117 TYR A O 1
ATOM 927 N N . ILE A 1 118 ? -1.223 -0.002 -12.617 1.00 94.19 118 ILE A N 1
ATOM 928 C CA . ILE A 1 118 ? -2.488 -0.629 -13.028 1.00 94.19 118 ILE A CA 1
ATOM 929 C C . ILE A 1 118 ? -2.713 -1.927 -12.253 1.00 94.19 118 ILE A C 1
ATOM 931 O O . ILE A 1 118 ? -3.813 -2.174 -11.763 1.00 94.19 118 ILE A O 1
ATOM 935 N N . HIS A 1 119 ? -1.662 -2.730 -12.076 1.00 95.50 119 HIS A N 1
ATOM 936 C CA . HIS A 1 119 ? -1.714 -3.967 -11.299 1.00 95.50 119 HIS A CA 1
ATOM 937 C C . HIS A 1 119 ? -2.124 -3.735 -9.837 1.00 95.50 119 HIS A C 1
ATOM 939 O O . HIS A 1 119 ? -3.004 -4.433 -9.329 1.00 95.50 119 HIS A O 1
ATOM 945 N N . GLN A 1 120 ? -1.572 -2.706 -9.187 1.00 95.25 120 GLN A N 1
ATOM 946 C CA . GLN A 1 120 ? -1.972 -2.269 -7.847 1.00 95.25 120 GLN A CA 1
ATOM 947 C C . GLN A 1 120 ? -3.453 -1.853 -7.808 1.00 95.25 120 GLN A C 1
ATOM 949 O O . GLN A 1 120 ? -4.174 -2.218 -6.879 1.00 95.25 120 GLN A O 1
ATOM 954 N N . CYS A 1 121 ? -3.942 -1.139 -8.823 1.00 95.94 121 CYS A N 1
ATOM 955 C CA . CYS A 1 121 ? -5.349 -0.743 -8.895 1.00 95.94 121 CYS A CA 1
ATOM 956 C C . CYS A 1 121 ? -6.307 -1.923 -9.119 1.00 95.94 121 CYS A C 1
ATOM 958 O O . CYS A 1 121 ? -7.409 -1.952 -8.573 1.00 95.94 121 CYS A O 1
ATOM 960 N N . LEU A 1 122 ? -5.888 -2.944 -9.867 1.00 97.38 122 LEU A N 1
ATOM 961 C CA . LEU A 1 122 ? -6.662 -4.180 -10.002 1.00 97.38 122 LEU A CA 1
ATOM 962 C C . LEU A 1 122 ? -6.686 -4.983 -8.693 1.00 97.38 122 LEU A C 1
ATOM 964 O O . LEU A 1 122 ? -7.711 -5.586 -8.363 1.00 97.38 122 LEU A O 1
ATOM 968 N N . TYR A 1 123 ? -5.591 -4.966 -7.926 1.00 97.62 123 TYR A N 1
ATOM 969 C CA . TYR A 1 123 ? -5.532 -5.567 -6.590 1.00 97.62 123 TYR A CA 1
ATOM 970 C C . TYR A 1 123 ? -6.508 -4.888 -5.633 1.00 97.62 123 TYR A C 1
ATOM 972 O O . TYR A 1 123 ? -7.298 -5.564 -4.973 1.00 97.62 123 TYR A O 1
ATOM 980 N N . THR A 1 124 ? -6.506 -3.554 -5.595 1.00 95.25 124 THR A N 1
ATOM 981 C CA . THR A 1 124 ? -7.373 -2.785 -4.694 1.00 95.25 124 THR A CA 1
ATOM 982 C C . THR A 1 124 ? -8.844 -2.986 -5.048 1.00 95.25 124 THR A C 1
ATOM 984 O O . THR A 1 124 ? -9.654 -3.241 -4.158 1.00 95.25 124 THR A O 1
ATOM 987 N N . TRP A 1 125 ? -9.185 -3.005 -6.341 1.00 96.50 125 TRP A N 1
ATOM 988 C CA . TRP A 1 125 ? -10.527 -3.361 -6.804 1.00 96.50 125 TRP A CA 1
ATOM 989 C C . TRP A 1 125 ? -10.935 -4.774 -6.364 1.00 96.50 125 TRP A C 1
ATOM 991 O O . TRP A 1 125 ? -12.019 -4.965 -5.803 1.00 96.50 125 TRP A O 1
ATOM 1001 N N . LYS A 1 126 ? -10.060 -5.773 -6.553 1.00 97.94 126 LYS A N 1
ATOM 1002 C CA . LYS A 1 126 ? -10.361 -7.163 -6.180 1.00 97.94 126 LYS A CA 1
ATOM 1003 C C . LYS A 1 126 ? -10.518 -7.334 -4.667 1.00 97.94 126 LYS A C 1
ATOM 1005 O O . LYS A 1 126 ? -11.412 -8.073 -4.249 1.00 97.94 126 LYS A O 1
ATOM 1010 N N . LYS A 1 127 ? -9.701 -6.655 -3.856 1.00 97.19 127 LYS A N 1
ATOM 1011 C CA . LYS A 1 127 ? -9.809 -6.658 -2.388 1.00 97.19 127 LYS A CA 1
ATOM 1012 C C . LYS A 1 127 ? -11.115 -6.018 -1.921 1.00 97.19 127 LYS A C 1
ATOM 1014 O O . LYS A 1 127 ? -11.794 -6.590 -1.075 1.00 97.19 127 LYS A O 1
ATOM 1019 N N . THR A 1 128 ? -11.517 -4.899 -2.525 1.00 94.38 128 THR A N 1
ATOM 1020 C CA . THR A 1 128 ? -12.810 -4.255 -2.242 1.00 94.38 128 THR A CA 1
ATOM 1021 C C . THR A 1 128 ? -13.983 -5.175 -2.572 1.00 94.38 128 THR A C 1
ATOM 1023 O O . THR A 1 128 ? -14.902 -5.305 -1.768 1.00 94.38 128 THR A O 1
ATOM 1026 N N . TRP A 1 129 ? -13.943 -5.875 -3.712 1.00 96.81 129 TRP A N 1
ATOM 1027 C CA . TRP A 1 129 ? -14.964 -6.876 -4.033 1.00 96.81 129 TRP A CA 1
ATOM 1028 C C . TRP A 1 129 ? -14.982 -8.031 -3.021 1.00 96.81 129 TRP A C 1
ATOM 1030 O O . TRP A 1 129 ? -16.059 -8.420 -2.581 1.00 96.81 129 TRP A O 1
ATOM 1040 N N . ARG A 1 130 ? -13.814 -8.552 -2.608 1.00 97.25 130 ARG A N 1
ATOM 1041 C CA . ARG A 1 130 ? -13.718 -9.603 -1.575 1.00 97.25 130 ARG A CA 1
ATOM 1042 C C . ARG A 1 130 ? -14.350 -9.148 -0.259 1.00 97.25 130 ARG A C 1
ATOM 1044 O O . ARG A 1 130 ? -15.192 -9.863 0.261 1.00 97.25 130 ARG A O 1
ATOM 1051 N N . ALA A 1 131 ? -14.044 -7.939 0.205 1.00 94.00 131 ALA A N 1
ATOM 1052 C CA . ALA A 1 131 ? -14.655 -7.359 1.404 1.00 94.00 131 ALA A CA 1
ATOM 1053 C C . ALA A 1 131 ? -16.178 -7.160 1.292 1.00 94.00 131 ALA A C 1
ATOM 1055 O O . ALA A 1 131 ? -16.884 -7.178 2.297 1.00 94.00 131 ALA A O 1
ATOM 1056 N N . ALA A 1 132 ? -16.703 -6.968 0.078 1.00 94.31 132 ALA A N 1
ATOM 1057 C CA . ALA A 1 132 ? -18.140 -6.833 -0.145 1.00 94.31 132 ALA A CA 1
ATOM 1058 C C . ALA A 1 132 ? -18.898 -8.169 -0.035 1.00 94.31 132 ALA A C 1
ATOM 1060 O O . ALA A 1 132 ? -20.097 -8.159 0.241 1.00 94.31 132 ALA A O 1
ATOM 1061 N N . VAL A 1 133 ? -18.225 -9.302 -0.266 1.00 97.00 133 VAL A N 1
ATOM 1062 C CA . VAL A 1 133 ? -18.845 -10.643 -0.271 1.00 97.00 133 VAL A CA 1
ATOM 1063 C C . VAL A 1 133 ? -18.396 -11.532 0.89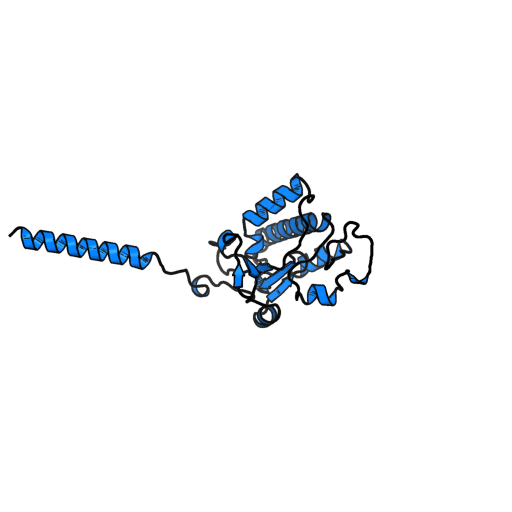0 1.00 97.00 133 VAL A C 1
ATOM 1065 O O . VAL A 1 133 ? -19.053 -12.530 1.174 1.00 97.00 133 VAL A O 1
ATOM 1068 N N . ASP A 1 134 ? -17.305 -11.176 1.564 1.00 95.12 134 ASP A N 1
ATOM 1069 C CA . ASP A 1 134 ? -16.738 -11.885 2.704 1.00 95.12 134 ASP A CA 1
ATOM 1070 C C . ASP A 1 134 ? -16.449 -10.896 3.840 1.00 95.12 134 ASP A C 1
ATOM 1072 O O . ASP A 1 134 ? -15.538 -10.071 3.761 1.00 95.12 134 ASP A O 1
ATOM 1076 N N . ALA A 1 135 ? -17.220 -11.008 4.924 1.00 89.62 135 ALA A N 1
ATOM 1077 C CA . ALA A 1 135 ? -17.091 -10.154 6.101 1.00 89.62 135 ALA A CA 1
ATOM 1078 C C . ALA A 1 135 ? -15.769 -10.356 6.868 1.00 89.62 135 ALA A C 1
ATOM 1080 O O . ALA A 1 135 ? -15.435 -9.528 7.717 1.00 89.62 135 ALA A O 1
ATOM 1081 N N . ALA A 1 136 ? -15.021 -11.433 6.597 1.00 91.25 136 ALA A N 1
ATOM 1082 C CA . ALA A 1 136 ? -13.690 -11.639 7.160 1.00 91.25 136 ALA A CA 1
ATOM 1083 C C . ALA A 1 136 ? -12.624 -10.762 6.480 1.00 91.25 136 ALA A C 1
ATOM 1085 O O . ALA A 1 136 ? -11.581 -10.495 7.079 1.00 91.25 136 ALA A O 1
ATOM 1086 N N . VAL A 1 137 ? -12.874 -10.289 5.253 1.00 93.94 137 VAL A N 1
ATOM 1087 C CA . VAL A 1 137 ? -11.944 -9.425 4.522 1.00 93.94 137 VAL A CA 1
ATOM 1088 C C . VAL A 1 137 ? -12.212 -7.968 4.880 1.00 93.94 137 VAL A C 1
ATOM 1090 O O . VAL A 1 137 ? -13.278 -7.419 4.612 1.00 93.94 137 VAL A O 1
ATOM 1093 N N . VAL A 1 138 ? -11.205 -7.314 5.459 1.00 92.44 138 VAL A N 1
ATOM 1094 C CA . VAL A 1 138 ? -11.290 -5.911 5.871 1.00 92.44 138 VAL A CA 1
ATOM 1095 C C . VAL A 1 138 ? -10.472 -5.033 4.928 1.00 92.44 138 VAL A C 1
ATOM 1097 O O . VAL A 1 138 ? -9.310 -5.311 4.627 1.00 92.44 138 VAL A O 1
ATOM 1100 N N . VAL A 1 139 ? -11.081 -3.943 4.467 1.00 91.88 139 VAL A N 1
ATOM 1101 C CA . VAL A 1 139 ? -10.402 -2.898 3.691 1.00 91.88 139 VAL A CA 1
ATOM 1102 C C . VAL A 1 139 ? -9.628 -1.998 4.654 1.00 91.88 139 VAL A C 1
ATOM 1104 O O . VAL A 1 139 ? -10.180 -1.572 5.662 1.00 91.88 139 VAL A O 1
ATOM 1107 N N . ASP A 1 140 ? -8.361 -1.706 4.371 1.00 92.94 140 ASP A N 1
ATOM 1108 C CA . ASP A 1 140 ? -7.563 -0.735 5.129 1.00 92.94 140 ASP A CA 1
ATOM 1109 C C . ASP A 1 140 ? -7.901 0.715 4.740 1.00 92.94 140 ASP A C 1
ATOM 1111 O O . ASP A 1 140 ? -8.594 0.984 3.758 1.00 92.94 140 ASP A O 1
ATOM 1115 N N . GLY A 1 141 ? -7.415 1.676 5.520 1.00 91.00 141 GLY A N 1
ATOM 1116 C CA . GLY A 1 141 ? -7.701 3.086 5.298 1.00 91.00 141 GLY A CA 1
ATOM 1117 C C . GLY A 1 141 ? -7.058 3.679 4.036 1.00 91.00 141 GLY A C 1
ATOM 1118 O O . GLY A 1 141 ? -7.533 4.715 3.579 1.00 91.00 141 GLY A O 1
ATOM 1119 N N . TYR A 1 142 ? -6.043 3.039 3.436 1.00 91.56 142 TYR A N 1
ATOM 1120 C CA . TYR A 1 142 ? -5.502 3.463 2.138 1.00 91.56 142 TYR A CA 1
ATOM 1121 C C . TYR A 1 142 ? -6.454 3.091 1.002 1.00 91.56 142 TYR A C 1
ATOM 1123 O O . TYR A 1 142 ? -6.796 3.932 0.174 1.00 91.56 142 TYR A O 1
ATOM 1131 N N . LEU A 1 143 ? -6.948 1.852 0.991 1.00 91.25 143 LEU A N 1
ATOM 1132 C CA . LEU A 1 143 ? -7.930 1.413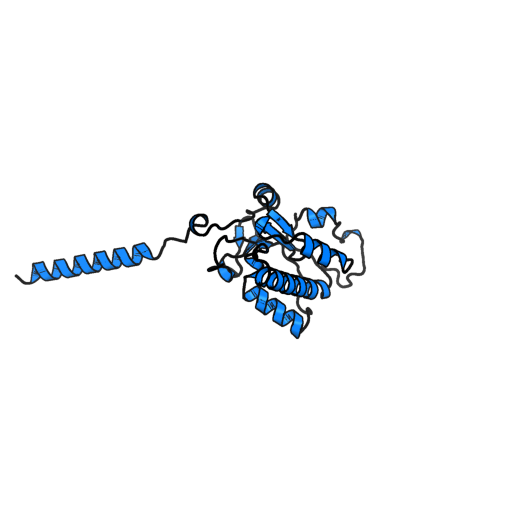 -0.001 1.00 91.25 143 LEU A CA 1
ATOM 1133 C C . LEU A 1 143 ? -9.281 2.116 0.158 1.00 91.25 143 LEU A C 1
ATOM 1135 O O . LEU A 1 143 ? -9.947 2.379 -0.840 1.00 91.25 143 LEU A O 1
ATOM 1139 N N . ALA A 1 144 ? -9.679 2.420 1.393 1.00 89.88 144 ALA A N 1
ATOM 1140 C CA . ALA A 1 144 ? -10.914 3.140 1.679 1.00 89.88 144 ALA A CA 1
ATOM 1141 C C . ALA A 1 144 ? -10.832 4.652 1.375 1.00 89.88 144 ALA A C 1
ATOM 1143 O O . ALA A 1 144 ? -11.854 5.335 1.448 1.00 89.88 144 ALA A O 1
ATOM 1144 N N . ASP A 1 145 ? -9.653 5.193 1.038 1.00 88.38 145 ASP A N 1
ATOM 1145 C CA . ASP A 1 145 ? -9.502 6.587 0.619 1.00 88.38 145 ASP A CA 1
ATOM 1146 C C . ASP A 1 145 ? -10.092 6.803 -0.786 1.00 88.38 145 ASP A C 1
ATOM 1148 O O . ASP A 1 145 ? -9.649 6.228 -1.787 1.00 88.38 145 ASP A O 1
ATOM 1152 N N . GLU A 1 146 ? -11.085 7.687 -0.875 1.00 86.44 146 GLU A N 1
ATOM 1153 C CA . GLU A 1 146 ? -11.714 8.080 -2.135 1.00 86.44 146 GLU A CA 1
ATOM 1154 C C . GLU A 1 146 ? -10.697 8.681 -3.113 1.00 86.44 146 GLU A C 1
ATOM 1156 O O . GLU A 1 146 ? -10.765 8.415 -4.312 1.00 86.44 146 GLU A O 1
ATOM 1161 N N . HIS A 1 147 ? -9.702 9.428 -2.624 1.00 87.06 147 HIS A N 1
ATOM 1162 C CA . HIS A 1 147 ? -8.662 9.971 -3.494 1.00 87.06 147 HIS A CA 1
ATOM 1163 C C . HIS A 1 147 ? -7.869 8.853 -4.177 1.00 87.06 147 HIS A C 1
ATOM 1165 O O . HIS A 1 147 ? -7.587 8.933 -5.372 1.00 87.06 147 HIS A O 1
ATOM 1171 N N . HIS A 1 148 ? -7.532 7.794 -3.439 1.00 89.62 148 HIS A N 1
ATOM 1172 C CA . HIS A 1 148 ? -6.868 6.630 -4.011 1.00 89.62 148 HIS A CA 1
ATOM 1173 C C . HIS A 1 148 ? -7.777 5.899 -5.014 1.00 89.62 148 HIS A C 1
ATOM 1175 O O . HIS A 1 148 ? -7.326 5.530 -6.097 1.00 89.62 148 HIS A O 1
ATOM 1181 N N . THR A 1 149 ? -9.070 5.767 -4.709 1.00 90.75 149 THR A N 1
ATOM 1182 C CA . THR A 1 149 ? -10.056 5.194 -5.641 1.00 90.75 149 THR A CA 1
ATOM 1183 C C . THR A 1 149 ? -10.132 5.992 -6.948 1.00 90.75 149 THR A C 1
ATOM 1185 O O . THR A 1 149 ? -10.034 5.410 -8.029 1.00 90.75 149 THR A O 1
ATOM 1188 N N . ASN A 1 150 ? -10.232 7.320 -6.869 1.00 91.88 150 ASN A N 1
ATOM 1189 C CA . ASN A 1 150 ? -10.289 8.206 -8.034 1.00 91.88 150 ASN A CA 1
ATOM 1190 C C . ASN A 1 150 ? -8.981 8.183 -8.835 1.00 91.88 150 ASN A C 1
ATOM 1192 O O . ASN A 1 150 ? -9.006 8.150 -10.065 1.00 91.88 150 ASN A O 1
ATOM 1196 N N . HIS A 1 151 ? -7.838 8.131 -8.147 1.00 91.12 151 HIS A N 1
ATOM 1197 C CA . HIS A 1 151 ? -6.535 7.959 -8.781 1.00 91.12 151 HIS A CA 1
ATOM 1198 C C . HIS A 1 151 ? -6.469 6.647 -9.575 1.00 91.12 151 HIS A C 1
ATOM 1200 O O . HIS A 1 151 ? -6.091 6.652 -10.744 1.00 91.12 151 HIS A O 1
ATOM 1206 N N . CYS A 1 152 ? -6.931 5.536 -8.997 1.00 93.56 152 CYS A N 1
ATOM 1207 C CA . CYS A 1 152 ? -6.977 4.260 -9.700 1.00 93.56 152 CYS A CA 1
ATOM 1208 C C . CYS A 1 152 ? -7.940 4.250 -10.890 1.00 93.56 152 CYS A C 1
ATOM 1210 O O . CYS A 1 152 ? -7.603 3.697 -11.935 1.00 93.56 152 CYS A O 1
ATOM 1212 N N . GLN A 1 153 ? -9.108 4.886 -10.774 1.00 93.94 153 GLN A N 1
ATOM 1213 C CA . GLN A 1 153 ? -10.025 5.040 -11.907 1.00 93.94 153 GLN A CA 1
ATOM 1214 C C . GLN A 1 153 ? -9.370 5.811 -13.058 1.00 93.94 153 GLN A C 1
ATOM 1216 O O . GLN A 1 153 ? -9.474 5.392 -14.213 1.00 93.94 153 GLN A O 1
ATOM 1221 N N . MET A 1 154 ? -8.663 6.901 -12.746 1.00 92.56 154 MET A N 1
ATOM 1222 C CA . MET A 1 154 ? -7.908 7.678 -13.727 1.00 92.56 154 MET A CA 1
ATOM 1223 C C . MET A 1 154 ? -6.829 6.818 -14.393 1.00 92.56 154 MET A C 1
ATOM 1225 O O . MET A 1 154 ? -6.791 6.767 -15.619 1.00 92.56 154 MET A O 1
ATOM 1229 N N . LEU A 1 155 ? -6.005 6.102 -13.621 1.00 92.12 155 LEU A N 1
ATOM 1230 C CA . LEU A 1 155 ? -4.949 5.247 -14.171 1.00 92.12 155 LEU A CA 1
ATOM 1231 C C . LEU A 1 155 ? -5.506 4.142 -15.074 1.00 92.12 155 LEU A C 1
ATOM 1233 O O . LEU A 1 155 ? -4.983 3.919 -16.160 1.00 92.12 155 LEU A O 1
ATOM 1237 N N . ILE A 1 156 ? -6.583 3.470 -14.659 1.00 92.38 156 ILE A N 1
ATOM 1238 C CA . ILE A 1 156 ? -7.226 2.420 -15.462 1.00 92.38 156 ILE A CA 1
ATOM 1239 C C . ILE A 1 156 ? -7.794 2.994 -16.766 1.00 92.38 156 ILE A C 1
ATOM 1241 O O . ILE A 1 156 ? -7.704 2.351 -17.809 1.00 92.38 156 ILE A O 1
ATOM 1245 N N . SER A 1 157 ? -8.370 4.196 -16.717 1.00 91.69 157 SER A N 1
ATOM 1246 C CA . SER A 1 157 ? -9.054 4.794 -17.871 1.00 91.69 157 SER A CA 1
ATOM 1247 C C . SER A 1 157 ? -8.105 5.495 -18.845 1.00 91.69 157 SER A C 1
ATOM 1249 O O . SER A 1 157 ? -8.400 5.565 -20.034 1.00 91.69 157 SER A O 1
ATOM 1251 N N . GLN A 1 158 ? -7.002 6.058 -18.347 1.00 90.44 158 GLN A N 1
ATOM 1252 C CA . GLN A 1 158 ? -6.121 6.961 -19.102 1.00 90.44 158 GLN A CA 1
ATOM 1253 C C . GLN A 1 158 ? -4.678 6.450 -19.218 1.00 90.44 158 GLN A C 1
ATOM 1255 O O . GLN A 1 158 ? -3.914 6.968 -20.025 1.00 90.44 158 GLN A O 1
ATOM 1260 N N . GLY A 1 159 ? -4.305 5.430 -18.445 1.00 87.00 159 GLY A N 1
ATOM 1261 C CA . GLY A 1 159 ? -2.959 4.870 -18.400 1.00 87.00 159 GLY A CA 1
ATOM 1262 C C . GLY A 1 159 ? -2.041 5.506 -17.337 1.00 87.00 159 GLY A C 1
ATOM 1263 O O . GLY A 1 159 ? -2.342 6.563 -16.781 1.00 87.00 159 GLY A O 1
ATOM 1264 N N . PRO A 1 160 ? -0.896 4.860 -17.037 1.00 84.06 160 PRO A N 1
ATOM 1265 C CA . PRO A 1 160 ? 0.015 5.239 -15.950 1.00 84.06 160 PRO A CA 1
ATOM 1266 C C . PRO A 1 160 ? 1.149 6.208 -16.341 1.00 84.06 160 PRO A C 1
ATOM 1268 O O . PRO A 1 160 ? 2.156 6.280 -15.644 1.00 84.06 160 PRO A O 1
ATOM 1271 N N . GLU A 1 161 ? 1.030 6.961 -17.440 1.00 67.12 161 GLU A N 1
ATOM 1272 C CA . GLU A 1 161 ? 2.158 7.697 -18.054 1.00 67.12 161 GLU A CA 1
ATOM 1273 C C . GLU A 1 161 ? 2.851 8.734 -17.148 1.00 67.12 161 GLU A C 1
ATOM 1275 O O . GLU A 1 161 ? 3.995 9.117 -17.398 1.00 67.12 161 GLU A O 1
ATOM 1280 N N . ARG A 1 162 ? 2.173 9.213 -16.099 1.00 70.38 162 ARG A N 1
ATOM 1281 C CA . ARG A 1 162 ? 2.699 10.248 -15.193 1.00 70.38 162 ARG A CA 1
ATOM 1282 C C . ARG A 1 162 ? 3.226 9.709 -13.867 1.00 70.38 162 ARG A C 1
ATOM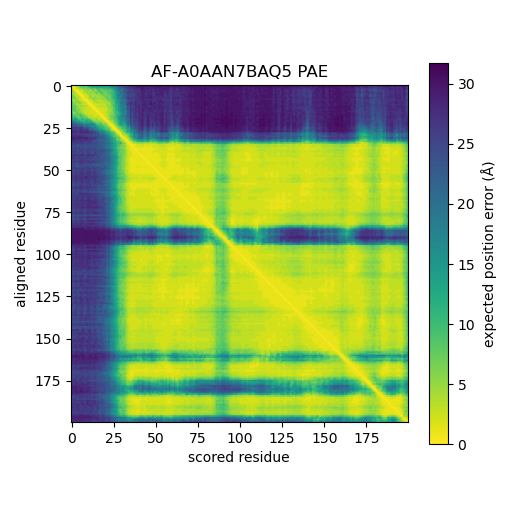 1284 O O . ARG A 1 162 ? 3.884 10.464 -13.151 1.00 70.38 162 ARG A O 1
ATOM 1291 N N . GLU A 1 163 ? 2.984 8.439 -13.554 1.00 76.19 163 GLU A N 1
ATOM 1292 C CA . GLU A 1 163 ? 3.403 7.848 -12.287 1.00 76.19 163 GLU A CA 1
ATOM 1293 C C . GLU A 1 163 ? 4.840 7.350 -12.364 1.00 76.19 163 GLU A C 1
ATOM 1295 O O . GLU A 1 163 ? 5.212 6.578 -13.247 1.00 76.19 163 GLU A O 1
ATOM 1300 N N . LYS A 1 164 ? 5.670 7.845 -11.444 1.00 74.00 164 LYS A N 1
ATOM 1301 C CA . LYS A 1 164 ? 7.118 7.588 -11.460 1.00 74.00 164 LYS A CA 1
ATOM 1302 C C . LYS A 1 164 ? 7.624 6.924 -10.191 1.00 74.00 164 LYS A C 1
ATOM 1304 O O . LYS A 1 164 ? 8.594 6.180 -10.255 1.00 74.00 164 LYS A O 1
ATOM 1309 N N . ASN A 1 165 ? 6.987 7.204 -9.054 1.00 84.38 165 ASN A N 1
ATOM 1310 C CA . ASN A 1 165 ? 7.476 6.795 -7.744 1.00 84.38 165 ASN A CA 1
ATOM 1311 C C . ASN A 1 165 ? 6.409 5.992 -6.997 1.00 84.38 165 ASN A C 1
ATOM 1313 O O . ASN A 1 165 ? 5.248 6.391 -6.931 1.00 84.38 165 ASN A O 1
ATOM 1317 N N . LEU A 1 166 ? 6.805 4.876 -6.399 1.00 89.00 166 LEU A N 1
ATOM 1318 C CA . LEU A 1 166 ? 6.034 4.157 -5.395 1.00 89.00 166 LEU A CA 1
ATOM 1319 C C . LEU A 1 166 ? 6.538 4.573 -4.023 1.00 89.00 166 LEU A C 1
ATOM 1321 O O . LEU A 1 166 ? 7.613 4.153 -3.612 1.00 89.00 166 LEU A O 1
ATOM 1325 N N . TYR A 1 167 ? 5.773 5.394 -3.313 1.00 92.44 167 TYR A N 1
ATOM 1326 C CA . TYR A 1 167 ? 6.115 5.785 -1.947 1.00 92.44 167 TYR A CA 1
ATOM 1327 C C . TYR A 1 167 ? 5.699 4.717 -0.936 1.00 92.44 167 TYR A C 1
ATOM 1329 O O . TYR A 1 167 ? 4.633 4.109 -1.090 1.00 92.44 167 TYR A O 1
ATOM 1337 N N . MET A 1 168 ? 6.502 4.566 0.118 1.00 95.06 168 MET A N 1
ATOM 1338 C CA . MET A 1 168 ? 6.152 3.814 1.319 1.00 95.06 168 MET A CA 1
ATOM 1339 C C . MET A 1 168 ? 4.955 4.462 2.022 1.00 95.06 168 MET A C 1
ATOM 1341 O O . MET A 1 168 ? 4.908 5.683 2.210 1.00 95.06 168 MET A O 1
ATOM 1345 N N . LYS A 1 169 ? 3.986 3.637 2.418 1.00 94.56 169 LYS A N 1
ATOM 1346 C CA . LYS A 1 169 ? 2.736 4.064 3.062 1.00 94.56 169 LYS A CA 1
ATOM 1347 C C . LYS A 1 169 ? 2.535 3.314 4.369 1.00 94.56 169 LYS A C 1
ATOM 1349 O O . LYS A 1 169 ? 2.958 2.170 4.506 1.00 94.56 169 LYS A O 1
ATOM 1354 N N . TYR A 1 170 ? 1.841 3.942 5.304 1.00 95.75 170 TYR A N 1
ATOM 1355 C CA . TYR A 1 170 ? 1.402 3.328 6.550 1.00 95.75 170 TYR A CA 1
ATOM 1356 C C . TY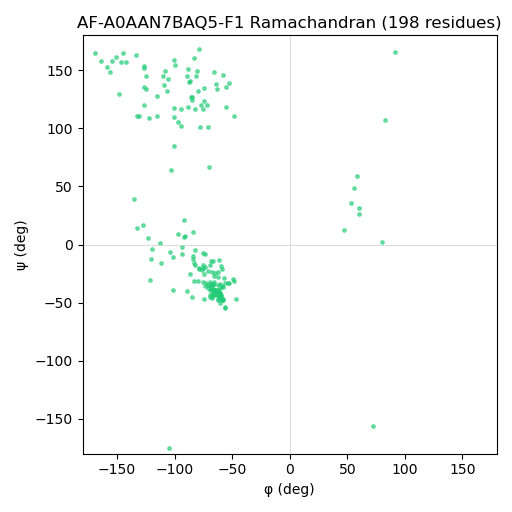R A 1 170 ? -0.114 3.468 6.601 1.00 95.75 170 TYR A C 1
ATOM 1358 O O . TYR A 1 170 ? -0.634 4.578 6.718 1.00 95.75 170 TYR A O 1
ATOM 1366 N N . ALA A 1 171 ? -0.819 2.354 6.429 1.00 94.00 171 ALA A N 1
ATOM 1367 C CA . ALA A 1 171 ? -2.273 2.328 6.454 1.00 94.00 171 ALA A CA 1
ATOM 1368 C C . ALA A 1 171 ? -2.779 2.123 7.884 1.00 94.00 171 ALA A C 1
ATOM 1370 O O . ALA A 1 171 ? -2.129 1.473 8.707 1.00 94.00 171 ALA A O 1
ATOM 1371 N N . SER A 1 172 ? -3.961 2.652 8.172 1.00 92.06 172 SER A N 1
ATOM 1372 C CA . SER A 1 172 ? -4.693 2.357 9.397 1.00 92.06 172 SER A CA 1
ATOM 1373 C C . SER A 1 172 ? -5.805 1.335 9.138 1.00 92.06 172 SER A C 1
ATOM 1375 O O . SER A 1 172 ? -6.231 1.114 8.002 1.00 92.06 172 SER A O 1
ATOM 1377 N N . CYS A 1 173 ? -6.262 0.652 10.186 1.00 91.50 173 CYS A N 1
ATOM 1378 C CA . CYS A 1 173 ? -7.297 -0.379 10.101 1.00 91.50 173 CYS A CA 1
ATOM 1379 C C . CYS A 1 173 ? -8.347 -0.135 11.194 1.00 91.50 173 CYS A C 1
ATOM 1381 O O . CYS A 1 173 ? -8.062 -0.264 12.382 1.00 91.50 173 CYS A O 1
ATOM 1383 N N . SER A 1 174 ? -9.560 0.260 10.798 1.00 86.06 174 SER A N 1
ATOM 1384 C CA . SER A 1 174 ? -10.660 0.599 11.714 1.00 86.06 174 SER A CA 1
ATOM 1385 C C . SER A 1 174 ? -11.502 -0.633 12.059 1.00 86.06 174 SER A C 1
ATOM 1387 O O . SER A 1 174 ? -11.670 -1.527 11.225 1.00 86.06 174 SER A O 1
ATOM 1389 N N . TRP A 1 175 ? -12.014 -0.717 13.289 1.00 79.44 175 TRP A N 1
ATOM 1390 C CA . TRP A 1 175 ? -13.039 -1.704 13.679 1.00 79.44 175 TRP A CA 1
ATOM 1391 C C . TRP A 1 175 ? -14.464 -1.259 13.308 1.00 79.44 175 TRP A C 1
ATOM 1393 O O . TRP A 1 175 ? -15.376 -2.080 13.262 1.00 79.44 175 TRP A O 1
ATOM 1403 N N . GLY A 1 176 ? -14.664 0.033 13.038 1.00 72.38 176 GLY A N 1
ATOM 1404 C CA . GLY A 1 176 ? -15.925 0.592 12.550 1.00 72.38 176 GLY A CA 1
ATOM 1405 C C . GLY A 1 176 ? -15.873 0.946 11.064 1.00 72.38 176 GLY A C 1
ATOM 1406 O O . GLY A 1 176 ? -14.859 0.753 10.393 1.00 72.38 176 GLY A O 1
ATOM 1407 N N . LYS A 1 177 ? -16.953 1.553 10.546 1.00 65.81 177 LYS A N 1
ATOM 1408 C CA . LYS A 1 177 ? -16.895 2.221 9.234 1.00 65.81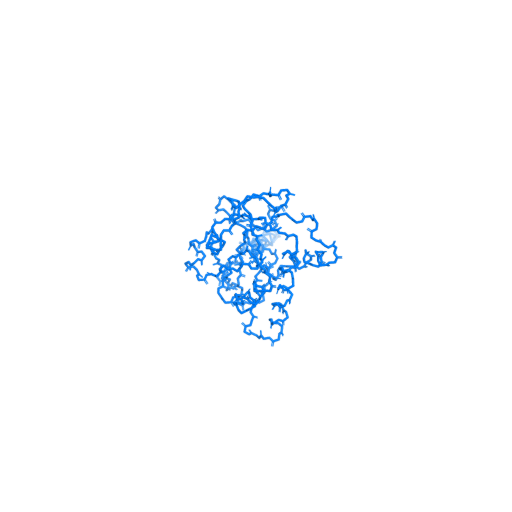 177 LYS A CA 1
ATOM 1409 C C . LYS A 1 177 ? -15.723 3.200 9.242 1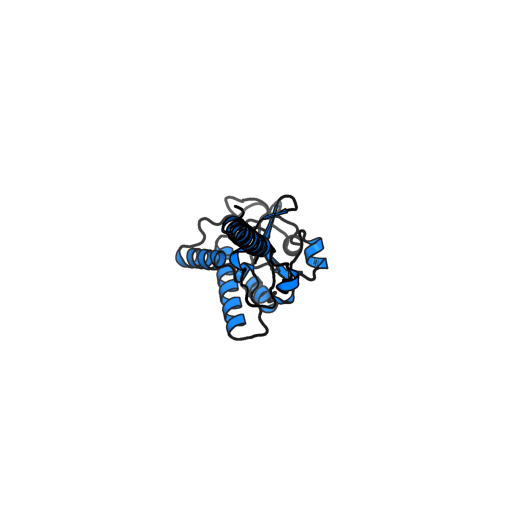.00 65.81 177 LYS A C 1
ATOM 1411 O O . LYS A 1 177 ? -15.521 3.902 10.234 1.00 65.81 177 LYS A O 1
ATOM 1416 N N . HIS A 1 178 ? -14.976 3.271 8.143 1.00 65.88 178 HIS A N 1
ATOM 1417 C CA . HIS A 1 178 ? -13.898 4.243 7.978 1.00 65.88 178 HIS A CA 1
ATOM 1418 C C . HIS A 1 178 ? -14.457 5.667 7.828 1.00 65.88 178 HIS A C 1
ATOM 1420 O O . HIS A 1 178 ? -14.356 6.285 6.774 1.00 65.88 178 HIS A O 1
ATOM 1426 N N . GLY A 1 179 ? -15.073 6.208 8.881 1.00 54.38 179 GLY A N 1
ATOM 1427 C CA . GLY A 1 179 ? -15.682 7.542 8.881 1.00 54.38 179 GLY A CA 1
ATOM 1428 C C . GLY A 1 179 ? -14.680 8.673 8.621 1.00 54.38 179 GLY A C 1
ATOM 1429 O O . GLY A 1 179 ? -15.086 9.793 8.330 1.00 54.38 179 GLY A O 1
ATOM 1430 N N . SER A 1 180 ? -13.379 8.376 8.692 1.00 55.88 180 SER A N 1
ATOM 1431 C CA . SER A 1 180 ? -12.264 9.280 8.407 1.00 55.88 180 SER A CA 1
ATOM 1432 C C . SER A 1 180 ? -11.253 8.721 7.390 1.00 55.88 180 SER A C 1
ATOM 1434 O O . SER A 1 180 ? -10.150 9.266 7.306 1.00 55.88 180 SER A O 1
ATOM 1436 N N . ALA A 1 181 ? -11.602 7.679 6.612 1.00 57.75 181 ALA A N 1
ATOM 1437 C CA . ALA A 1 181 ? -10.682 6.964 5.703 1.00 57.75 181 ALA A CA 1
ATOM 1438 C C . ALA A 1 181 ? -9.823 7.896 4.838 1.00 57.75 181 ALA A C 1
ATOM 1440 O O . ALA A 1 181 ? -8.608 7.762 4.786 1.00 57.75 181 ALA A O 1
ATOM 1441 N N . GLY A 1 182 ? -10.429 8.906 4.214 1.00 59.66 182 GLY A N 1
ATOM 1442 C CA . GLY A 1 182 ? -9.685 9.802 3.328 1.00 59.66 182 GLY A CA 1
ATOM 1443 C C . GLY A 1 182 ? -8.786 10.830 4.029 1.00 59.66 182 GLY A C 1
ATOM 1444 O O . GLY A 1 182 ? -7.921 11.412 3.377 1.00 59.66 182 GLY A O 1
ATOM 1445 N N . ARG A 1 183 ? -8.991 11.105 5.330 1.00 62.28 183 ARG A N 1
ATOM 1446 C CA . ARG A 1 183 ? -8.212 12.109 6.088 1.00 62.28 183 ARG A CA 1
ATOM 1447 C C . ARG A 1 183 ? -7.138 11.471 6.967 1.00 62.28 183 ARG A C 1
ATOM 1449 O O . ARG A 1 183 ? -6.047 12.014 7.050 1.00 62.28 183 ARG A O 1
ATOM 1456 N N . PHE A 1 184 ? -7.448 10.339 7.602 1.00 69.81 184 PHE A N 1
ATOM 1457 C CA . PHE A 1 184 ? -6.571 9.660 8.566 1.00 69.81 184 PHE A CA 1
ATOM 1458 C C . PHE A 1 184 ? -6.454 8.143 8.313 1.00 69.81 184 PHE A C 1
ATOM 1460 O O . PHE A 1 184 ? -6.005 7.390 9.176 1.00 69.81 184 PHE A O 1
ATOM 1467 N N . GLY A 1 185 ? -6.890 7.668 7.142 1.00 85.56 185 GLY A N 1
ATOM 1468 C CA . GLY A 1 185 ? -6.837 6.249 6.776 1.00 85.56 185 GLY A CA 1
ATOM 1469 C C . GLY A 1 185 ? -5.440 5.753 6.409 1.00 85.56 185 GLY A C 1
ATOM 1470 O O . GLY A 1 185 ? -5.176 4.554 6.443 1.00 85.56 185 GLY A O 1
ATOM 1471 N N . TRP A 1 186 ? -4.530 6.658 6.060 1.00 91.12 186 TRP A N 1
ATOM 1472 C CA . TRP A 1 186 ? -3.140 6.332 5.776 1.00 91.12 186 TRP A CA 1
ATOM 1473 C C . TRP A 1 186 ? -2.274 7.591 5.794 1.00 91.12 186 TRP A C 1
ATOM 1475 O O . TRP A 1 186 ? -2.769 8.703 5.607 1.00 91.12 186 TRP A O 1
ATOM 1485 N N . TYR A 1 187 ? -0.975 7.410 6.000 1.00 92.69 187 TYR A N 1
ATOM 1486 C CA . TYR A 1 187 ? 0.012 8.485 5.996 1.00 92.69 187 TYR A CA 1
ATOM 1487 C C . TYR A 1 187 ? 1.339 8.018 5.402 1.00 92.69 187 TYR A C 1
ATOM 1489 O O . TYR A 1 187 ? 1.612 6.822 5.255 1.00 92.69 187 TYR A O 1
ATOM 1497 N N . ARG A 1 188 ? 2.185 8.992 5.069 1.00 93.44 188 ARG A N 1
ATOM 1498 C CA . ARG A 1 188 ? 3.616 8.790 4.839 1.00 93.44 188 ARG A CA 1
ATOM 1499 C C . ARG A 1 188 ? 4.378 9.206 6.087 1.00 93.44 188 ARG A C 1
ATOM 1501 O O . ARG A 1 188 ? 3.907 10.051 6.844 1.00 93.44 188 ARG A O 1
ATOM 1508 N N . VAL A 1 189 ? 5.563 8.641 6.2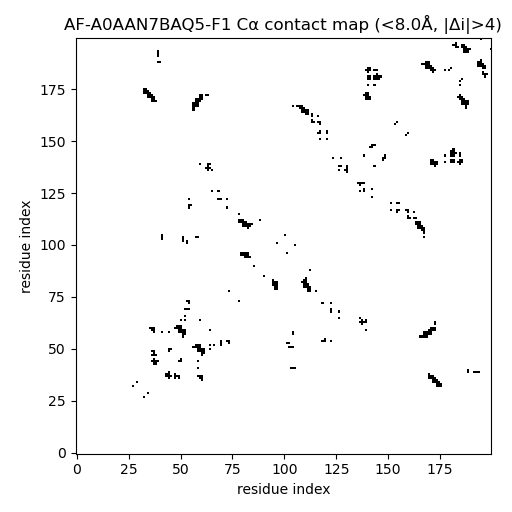78 1.00 93.69 189 VAL A N 1
ATOM 1509 C CA . VAL A 1 189 ? 6.505 9.144 7.278 1.00 93.69 189 VAL A CA 1
ATOM 1510 C C . VAL A 1 189 ? 7.543 9.981 6.549 1.00 93.69 189 VAL A C 1
ATOM 1512 O O . VAL A 1 189 ? 8.241 9.472 5.678 1.00 93.69 189 VAL A O 1
ATOM 1515 N N . ILE A 1 190 ? 7.622 11.271 6.863 1.00 91.56 190 ILE A N 1
ATOM 1516 C CA . ILE A 1 190 ? 8.596 12.192 6.272 1.00 91.56 190 ILE A CA 1
ATOM 1517 C C . ILE A 1 190 ? 9.334 12.860 7.423 1.00 91.56 190 ILE A C 1
ATOM 1519 O O . ILE A 1 190 ? 8.716 13.503 8.263 1.00 91.56 190 ILE A O 1
ATOM 1523 N N . LYS A 1 191 ? 10.661 12.685 7.483 1.00 91.56 191 LYS A N 1
ATOM 1524 C CA . LYS A 1 191 ? 11.509 13.218 8.570 1.00 91.56 191 LYS A CA 1
ATOM 1525 C C . LYS A 1 191 ? 11.025 12.818 9.978 1.00 91.56 191 LYS A C 1
ATOM 1527 O O . LYS A 1 191 ? 11.141 13.594 10.918 1.00 91.56 191 LYS A O 1
ATOM 1532 N N . GLY A 1 192 ? 10.493 11.601 10.114 1.00 91.75 192 GLY A N 1
ATOM 1533 C CA . GLY A 1 192 ? 9.978 11.073 11.382 1.00 91.75 192 GLY A CA 1
ATOM 1534 C C . GLY A 1 192 ? 8.570 11.546 11.756 1.00 91.75 192 GLY A C 1
ATOM 1535 O O . GLY A 1 192 ? 8.067 11.149 12.801 1.00 91.75 192 GLY A O 1
ATOM 1536 N N . GLU A 1 193 ? 7.909 12.342 10.916 1.00 92.12 193 GLU A N 1
ATOM 1537 C CA . GLU A 1 193 ? 6.553 12.837 11.165 1.00 92.12 193 GLU A CA 1
ATOM 1538 C C . GLU A 1 193 ? 5.527 12.171 10.247 1.00 92.12 193 GLU A C 1
ATOM 1540 O O . GLU A 1 193 ? 5.832 11.812 9.106 1.00 92.12 193 GLU A O 1
ATOM 1545 N N . ARG A 1 194 ? 4.290 12.018 10.740 1.00 91.69 194 ARG A N 1
ATOM 1546 C CA . ARG A 1 194 ? 3.162 11.581 9.909 1.00 91.69 194 ARG A CA 1
ATOM 1547 C C . ARG A 1 194 ? 2.737 12.734 9.018 1.00 91.69 194 ARG A C 1
ATOM 1549 O O . ARG A 1 194 ? 2.360 13.785 9.522 1.00 91.69 194 ARG A O 1
ATOM 1556 N N . VAL A 1 195 ? 2.735 12.493 7.717 1.00 90.44 195 VAL A N 1
ATOM 1557 C CA . VAL A 1 195 ? 2.188 13.409 6.720 1.00 90.44 195 VAL A CA 1
ATOM 1558 C C . VAL A 1 195 ? 1.000 12.718 6.073 1.00 90.44 195 VAL A C 1
ATOM 1560 O O . VAL A 1 195 ? 1.162 11.711 5.371 1.00 90.44 195 VAL A O 1
ATOM 1563 N N . TYR A 1 196 ? -0.199 13.224 6.349 1.00 86.62 196 TYR A N 1
ATOM 1564 C CA . TYR A 1 196 ? -1.415 12.742 5.710 1.00 86.62 196 TYR A CA 1
ATOM 1565 C C . TYR A 1 196 ? -1.577 13.419 4.353 1.00 86.62 196 TYR A C 1
ATOM 1567 O O . TYR A 1 196 ? -1.010 14.473 4.075 1.00 86.62 196 TYR A O 1
ATOM 1575 N N . ARG A 1 197 ? -2.388 12.820 3.481 1.00 72.75 197 ARG A N 1
ATOM 1576 C CA . ARG A 1 197 ? -2.607 13.320 2.118 1.00 72.75 197 ARG A CA 1
ATOM 1577 C C . ARG A 1 197 ? -3.048 14.792 2.056 1.00 72.75 197 ARG A C 1
ATOM 1579 O O . ARG A 1 197 ? -2.731 15.462 1.088 1.00 72.75 197 ARG A O 1
ATOM 1586 N N . LEU A 1 198 ? -3.806 15.275 3.042 1.00 63.44 198 LEU A N 1
ATOM 1587 C CA . LEU A 1 198 ? -4.325 16.651 3.067 1.00 63.44 198 LEU A CA 1
ATOM 1588 C C . LEU A 1 198 ? -3.322 17.688 3.596 1.00 63.44 198 LEU A C 1
ATOM 1590 O O . LEU A 1 198 ? -3.638 18.875 3.579 1.00 63.44 198 LEU A O 1
ATOM 1594 N N . ASP A 1 199 ? -2.148 17.251 4.053 1.00 54.66 199 ASP A N 1
ATOM 1595 C CA . ASP A 1 199 ? -1.081 18.125 4.550 1.00 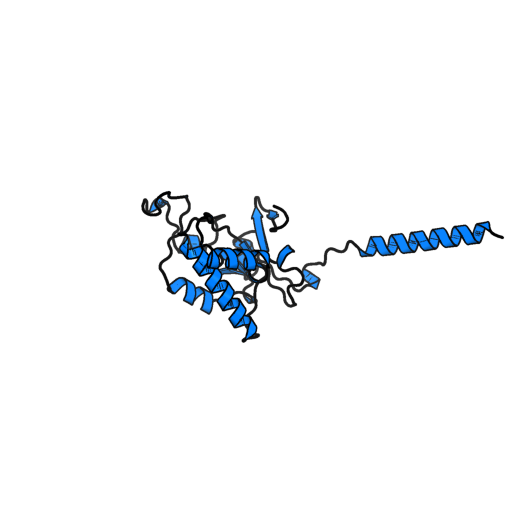54.66 199 ASP A CA 1
ATOM 1596 C C . ASP A 1 199 ? -0.099 18.541 3.429 1.00 54.66 199 ASP A C 1
ATOM 1598 O O . ASP A 1 199 ? 0.937 19.147 3.709 1.00 54.66 199 ASP A O 1
ATOM 1602 N N . VAL A 1 200 ? -0.414 18.197 2.169 1.00 43.41 200 VAL A N 1
ATOM 1603 C CA . VAL A 1 200 ? 0.394 18.439 0.959 1.00 43.41 200 VAL A CA 1
ATOM 1604 C C . VAL A 1 200 ? -0.435 19.130 -0.117 1.00 43.41 200 VAL A C 1
ATOM 1606 O O . VAL A 1 200 ? -1.592 18.701 -0.333 1.00 43.41 200 VAL A O 1
#